Protein AF-A0A958PMD8-F1 (afdb_monomer_lite)

Foldseek 3Di:
DWKKKWQDQPPQDCPPPDGDRDFDKDQLVQAFPVRDTDIDGAMAIWDWDADDDPVDGFIWTFFAALQGTDTDGDDPDDDLQRAMDTLDDDDDPVCVVLVVLLVLLSVLVRVQLVQCLVFVVPPPHSSCDLQQWGRQQSVQLSCCRRVVDRQAPDTRHDPCCLPRGDDPVSCVNVSVVPDDHSVPDDNVDPVVSLSNLNSSLSNDRDDLPDPRNPDPVNSVSNVSSVCSNPDD

Sequence (232 aa):
VRNERTYANFISLNDGVTSVQWPVWLDSGVALSTGENMVAPVGHSHHAFRISGPDVDARVMFYLGISGVGFWAQTDERPAWTGSRVAYAVSSDKDKNFVLATVKAATAYFKRIRKEAQTVAKNKPADGYGYLGLCNDSNAALELITHKTISAYPIARAAELQDKSPRLGDGFEVVFAKLPKDADADLTDKVYQRDVLNRIWAMSAHMISSKTIPDKELEAQLRILKKETQAK

Radius of gyration: 17.93 Å; chains: 1; bounding box: 47×47×50 Å

pLDDT: mean 88.95, std 8.86, range [48.84, 97.88]

Secondary structure (DSSP, 8-state):
-EEEEEE-----EE-SS-EE--PPEEEEEEEPTTSSEEEEEPEEEEEEEEEE-SS-EEEEEEEEETTEEEEEE------GGG--EEEEE--SGGGHHHHHHHHHHHHHHHHHHHHHHTTTTTT-GGGGTTTS--HHHHHHHHHHHHTS----------TTHHHHS---SSSHHHHHHHS--GGG--TT-HHHHHHHHHHHHHH--S-TT-TT---HHHHHHHHHHHHHHH--

Structure (mmCIF, N/CA/C/O backbone):
data_AF-A0A958PMD8-F1
#
_entry.id   AF-A0A958PMD8-F1
#
loop_
_atom_site.group_PDB
_atom_site.id
_atom_site.type_symbol
_atom_site.label_atom_id
_atom_site.label_alt_id
_atom_site.label_comp_id
_atom_site.label_asym_id
_atom_site.label_entity_id
_atom_site.label_seq_id
_atom_site.pdbx_PDB_ins_code
_atom_site.Cartn_x
_atom_site.Cartn_y
_atom_site.Cartn_z
_atom_site.occupancy
_atom_site.B_iso_or_equiv
_atom_site.auth_seq_id
_atom_site.auth_comp_id
_atom_site.auth_asym_id
_atom_site.auth_atom_id
_atom_site.pdbx_PDB_model_num
ATOM 1 N N . VAL A 1 1 ? -3.786 -3.706 -15.391 1.00 92.81 1 VAL A N 1
ATOM 2 C CA . VAL A 1 1 ? -3.251 -3.575 -14.014 1.00 92.81 1 VAL A CA 1
ATOM 3 C C . VAL A 1 1 ? -4.394 -3.265 -13.070 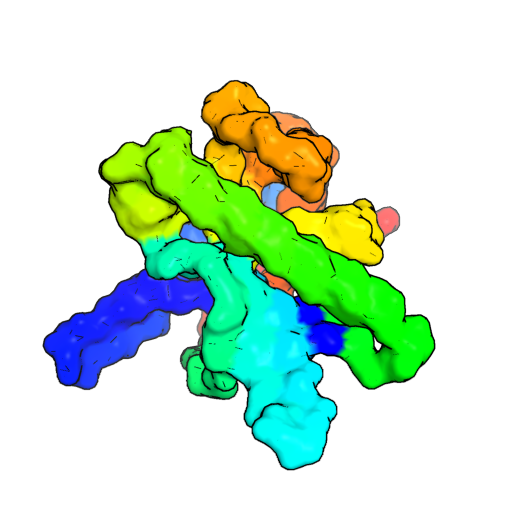1.00 92.81 1 VAL A C 1
ATOM 5 O O . VAL A 1 1 ? -5.234 -2.439 -13.410 1.00 92.81 1 VAL A O 1
ATOM 8 N N . ARG A 1 2 ? -4.463 -3.938 -11.924 1.00 94.88 2 ARG A N 1
ATOM 9 C CA . ARG A 1 2 ? -5.466 -3.717 -10.873 1.00 94.88 2 ARG A CA 1
ATOM 10 C C . ARG A 1 2 ? -4.728 -3.476 -9.563 1.00 94.88 2 ARG A C 1
ATOM 12 O O . ARG A 1 2 ? -3.774 -4.189 -9.296 1.00 94.88 2 ARG A O 1
ATOM 19 N N . ASN A 1 3 ? -5.134 -2.492 -8.774 1.00 95.19 3 ASN A N 1
ATOM 20 C CA . ASN A 1 3 ? -4.651 -2.351 -7.402 1.00 95.19 3 ASN A CA 1
ATOM 21 C C . ASN A 1 3 ? -5.686 -2.999 -6.483 1.00 95.19 3 ASN A C 1
ATOM 23 O O . ASN A 1 3 ? -6.818 -2.515 -6.380 1.00 95.19 3 ASN A O 1
ATOM 27 N N . GLU A 1 4 ? -5.328 -4.144 -5.916 1.00 95.00 4 GLU A N 1
ATOM 28 C CA . GLU A 1 4 ? -6.227 -4.986 -5.134 1.00 95.00 4 GLU A CA 1
ATOM 29 C C . GLU A 1 4 ? -5.918 -4.852 -3.642 1.00 95.00 4 GLU A C 1
ATOM 31 O O . GLU A 1 4 ? -4.767 -4.702 -3.232 1.00 95.00 4 GLU A O 1
ATOM 36 N N . ARG A 1 5 ? -6.978 -4.883 -2.833 1.00 94.50 5 ARG A N 1
ATOM 37 C CA . ARG A 1 5 ? -6.957 -4.785 -1.375 1.00 94.50 5 ARG A CA 1
ATOM 38 C C . ARG A 1 5 ? -7.598 -6.026 -0.781 1.00 94.50 5 ARG A C 1
ATOM 40 O O . ARG A 1 5 ? -8.695 -6.414 -1.193 1.00 94.50 5 ARG A O 1
ATOM 47 N N . THR A 1 6 ? -6.938 -6.600 0.209 1.00 92.25 6 THR A N 1
ATOM 48 C CA . THR A 1 6 ? -7.480 -7.648 1.078 1.00 92.25 6 THR A CA 1
ATOM 49 C C . THR A 1 6 ? -7.097 -7.322 2.517 1.00 92.25 6 THR A C 1
ATOM 51 O O . THR A 1 6 ? -6.251 -6.464 2.758 1.00 92.25 6 THR A O 1
ATOM 54 N N . TYR A 1 7 ? -7.677 -8.002 3.494 1.00 90.69 7 TYR A N 1
ATOM 55 C CA . TYR A 1 7 ? -7.045 -8.103 4.801 1.00 90.69 7 TYR A CA 1
ATOM 56 C C . TYR A 1 7 ? -5.897 -9.106 4.743 1.00 90.69 7 TYR A C 1
ATOM 58 O O . TYR A 1 7 ? -5.931 -10.089 3.996 1.00 90.69 7 TYR A O 1
ATOM 66 N N . ALA A 1 8 ? -4.839 -8.803 5.481 1.00 87.25 8 ALA A N 1
ATOM 67 C CA . ALA A 1 8 ? -3.632 -9.597 5.506 1.00 87.25 8 ALA A CA 1
ATOM 68 C C . ALA A 1 8 ? -3.797 -10.813 6.423 1.00 87.25 8 ALA A C 1
ATOM 70 O O . ALA A 1 8 ? -4.300 -10.710 7.541 1.00 87.25 8 ALA A O 1
ATOM 71 N N . ASN A 1 9 ? -3.313 -11.961 5.959 1.00 80.06 9 ASN A N 1
ATOM 72 C CA . ASN A 1 9 ? -3.345 -13.226 6.685 1.00 80.06 9 ASN A CA 1
ATOM 73 C C . ASN A 1 9 ? -1.955 -13.551 7.273 1.00 80.06 9 ASN A C 1
ATOM 75 O O . ASN A 1 9 ? -1.246 -14.434 6.788 1.00 80.06 9 ASN A O 1
ATOM 79 N N . PHE A 1 10 ? -1.526 -12.770 8.267 1.00 66.00 10 PHE A N 1
ATOM 80 C CA . PHE A 1 10 ? -0.139 -12.771 8.755 1.00 66.00 10 PHE A CA 1
ATOM 81 C C . PHE A 1 10 ? 0.232 -13.942 9.662 1.00 66.00 10 PHE A C 1
ATOM 83 O O . PHE A 1 10 ? 1.403 -14.305 9.697 1.00 66.00 10 PHE A O 1
ATOM 90 N N . ILE A 1 11 ? -0.717 -14.511 10.409 1.00 59.59 11 ILE A N 1
ATOM 91 C CA . ILE A 1 11 ? -0.357 -15.493 11.439 1.00 59.59 11 ILE A CA 1
ATOM 92 C C . ILE A 1 11 ? -0.032 -16.852 10.828 1.00 59.59 11 ILE A C 1
ATOM 94 O O . ILE A 1 11 ? 0.845 -17.503 11.378 1.00 59.59 11 ILE A O 1
ATOM 98 N N . SER A 1 12 ? -0.671 -17.217 9.700 1.00 58.62 12 SER A N 1
ATOM 99 C CA . SER A 1 12 ? -0.455 -18.416 8.860 1.00 58.62 12 SER A CA 1
ATOM 100 C C . SER A 1 12 ? 0.435 -19.495 9.495 1.00 58.62 12 SER A C 1
ATOM 102 O O . SER A 1 12 ? 1.454 -19.888 8.924 1.00 58.62 12 SER A O 1
ATOM 104 N N . LEU A 1 13 ? 0.063 -19.957 10.694 1.00 62.41 13 LEU A N 1
ATOM 105 C CA . LEU A 1 13 ? 0.848 -20.923 11.450 1.00 62.41 13 LEU A CA 1
ATOM 106 C C . LEU A 1 13 ? 0.578 -22.254 10.780 1.00 62.41 13 LEU A C 1
ATOM 108 O O . LEU A 1 13 ? -0.567 -22.696 10.767 1.00 62.41 13 LEU A O 1
ATOM 112 N N . ASN A 1 14 ? 1.603 -22.836 10.173 1.00 66.06 14 ASN A N 1
ATOM 113 C CA . ASN A 1 14 ? 1.502 -24.135 9.540 1.00 66.06 14 ASN A CA 1
ATOM 114 C C . ASN A 1 14 ? 2.338 -25.135 10.335 1.00 66.06 14 ASN A C 1
ATOM 116 O O . ASN A 1 14 ? 3.564 -25.056 10.321 1.00 66.06 14 ASN A O 1
ATOM 120 N N . ASP A 1 15 ? 1.675 -26.051 11.035 1.00 76.62 15 ASP A N 1
ATOM 121 C CA . ASP A 1 15 ? 2.325 -27.141 11.775 1.00 76.62 15 ASP A CA 1
ATOM 122 C C . ASP A 1 15 ? 2.544 -28.403 10.912 1.00 76.62 15 ASP A C 1
ATOM 124 O O . ASP A 1 15 ? 2.932 -29.454 11.418 1.00 76.62 15 ASP A O 1
ATOM 128 N N . GLY A 1 16 ? 2.308 -28.301 9.599 1.00 72.06 16 GLY A N 1
ATOM 129 C CA . GLY A 1 16 ? 2.364 -29.401 8.637 1.00 72.06 16 GLY A CA 1
ATOM 130 C C . GLY A 1 16 ? 1.023 -30.113 8.429 1.00 72.06 16 GLY A C 1
ATOM 131 O O . GLY A 1 16 ? 0.895 -30.875 7.472 1.00 72.06 16 GLY A O 1
ATOM 132 N N . VAL A 1 17 ? 0.022 -29.846 9.274 1.00 73.69 17 VAL A N 1
ATOM 133 C CA . VAL A 1 17 ? -1.322 -30.450 9.216 1.00 73.69 17 VAL A CA 1
ATOM 134 C C . VAL A 1 17 ? -2.407 -29.375 9.142 1.00 73.69 17 VAL A C 1
ATOM 136 O O . VAL A 1 17 ? -3.382 -29.516 8.404 1.00 73.69 17 VAL A O 1
ATOM 139 N N . THR A 1 18 ? -2.220 -28.277 9.868 1.00 60.38 18 THR A N 1
ATOM 140 C CA . THR A 1 18 ? -3.169 -27.178 10.014 1.00 60.38 18 THR A CA 1
ATOM 141 C C . THR A 1 18 ? -2.494 -25.873 9.634 1.00 60.38 18 THR A C 1
ATOM 143 O O . THR A 1 18 ? -1.453 -25.529 10.181 1.00 60.38 18 THR A O 1
ATOM 146 N N . SER A 1 19 ? -3.119 -25.109 8.736 1.00 67.19 19 SER A N 1
ATOM 147 C CA . SER A 1 19 ? -2.761 -23.710 8.499 1.00 67.19 19 SER A CA 1
ATOM 148 C C . SER A 1 19 ? -3.745 -22.807 9.242 1.00 67.19 19 SER A C 1
ATOM 150 O O . SER A 1 19 ? -4.913 -22.710 8.865 1.00 67.19 19 SER A O 1
ATOM 152 N N . VAL A 1 20 ? -3.292 -22.147 10.309 1.00 67.38 20 VAL A N 1
ATOM 153 C CA . VAL A 1 20 ? -4.107 -21.185 11.062 1.00 67.38 20 VAL A CA 1
ATOM 154 C C . VAL A 1 20 ? -4.065 -19.842 10.352 1.00 67.38 20 VAL A C 1
ATOM 156 O O . VAL A 1 20 ? -3.083 -19.105 10.427 1.00 67.38 20 VAL A O 1
ATOM 159 N N . GLN A 1 21 ? -5.151 -19.527 9.656 1.00 72.06 21 GLN A N 1
ATOM 160 C CA . GLN A 1 21 ? -5.294 -18.299 8.886 1.00 72.06 21 GLN A CA 1
ATOM 161 C C . GLN A 1 21 ? -6.064 -17.254 9.701 1.00 72.06 21 GLN A C 1
ATOM 163 O O . GLN A 1 21 ? -7.296 -17.279 9.732 1.00 72.06 21 GLN A O 1
ATOM 168 N N . TRP A 1 22 ? -5.342 -16.352 10.374 1.00 71.88 22 TRP A N 1
ATOM 169 C CA . TRP A 1 22 ? -5.919 -15.365 11.291 1.00 71.88 22 TRP A CA 1
ATOM 170 C C . TRP A 1 22 ? -5.428 -13.936 11.005 1.00 71.88 22 TRP A C 1
ATOM 172 O O . TRP A 1 22 ? -4.251 -13.755 10.654 1.00 71.88 22 TRP A O 1
ATOM 182 N N . PRO A 1 23 ? -6.293 -12.910 11.150 1.00 78.06 23 PRO A N 1
ATOM 183 C CA . PRO A 1 23 ? -5.881 -11.519 11.019 1.00 78.06 23 PRO A CA 1
ATOM 184 C C . PRO A 1 23 ? -4.918 -11.102 12.127 1.00 78.06 23 PRO A C 1
ATOM 186 O O . PRO A 1 23 ? -5.043 -11.510 13.281 1.00 78.06 23 PRO A O 1
ATOM 189 N N . VAL A 1 24 ? -4.018 -10.185 11.783 1.00 84.06 24 VAL A N 1
ATOM 190 C CA . VAL A 1 24 ? -3.404 -9.293 12.770 1.00 84.06 24 VAL A CA 1
ATOM 191 C C . VAL A 1 24 ? -4.250 -8.031 12.812 1.00 84.06 24 VAL A C 1
ATOM 193 O O . VAL A 1 24 ? -4.520 -7.434 11.768 1.00 84.06 24 VAL A O 1
ATOM 196 N N . TRP A 1 25 ? -4.679 -7.652 14.008 1.00 87.31 25 TRP A N 1
ATOM 197 C CA . TRP A 1 25 ? -5.401 -6.410 14.250 1.00 87.31 25 TRP A CA 1
ATOM 198 C C . TRP A 1 25 ? -4.418 -5.305 14.607 1.00 87.31 25 TRP A C 1
ATOM 200 O O . TRP A 1 25 ? -3.451 -5.536 15.332 1.00 87.31 25 TRP A O 1
ATOM 210 N N . LEU A 1 26 ? -4.670 -4.115 14.076 1.00 89.50 26 LEU A N 1
ATOM 211 C CA . LEU A 1 26 ? -3.911 -2.910 14.362 1.00 89.50 26 LEU A CA 1
ATOM 212 C C . LEU A 1 26 ? -4.834 -1.908 15.043 1.00 89.50 26 LEU A C 1
ATOM 214 O O . LEU A 1 26 ? -5.838 -1.502 14.455 1.00 89.50 26 LEU A O 1
ATOM 218 N N . ASP A 1 27 ? -4.463 -1.503 16.253 1.00 92.56 27 ASP A N 1
ATOM 219 C CA . ASP A 1 27 ? -4.947 -0.258 16.837 1.00 92.56 27 ASP A CA 1
ATOM 220 C C . ASP A 1 27 ? -4.196 0.897 16.164 1.00 92.56 27 ASP A C 1
ATOM 222 O O . ASP A 1 27 ? -2.968 0.973 16.220 1.00 92.56 27 ASP A O 1
ATOM 226 N N . SER A 1 28 ? -4.935 1.761 15.468 1.00 91.00 28 SER A N 1
ATOM 227 C CA . SER A 1 28 ? -4.364 2.910 14.762 1.00 91.00 28 SER A CA 1
ATOM 228 C C . SER A 1 28 ? -3.966 4.065 15.683 1.00 91.00 28 SER A C 1
ATOM 230 O O . SER A 1 28 ? -3.310 4.994 15.218 1.00 91.00 28 SER A O 1
ATOM 232 N N . GLY A 1 29 ? -4.418 4.059 16.943 1.00 92.38 29 GLY A N 1
ATOM 233 C CA . GLY A 1 29 ? -4.298 5.171 17.886 1.00 92.38 29 GLY A CA 1
ATOM 234 C C . GLY A 1 29 ? -5.172 6.388 17.550 1.00 92.38 29 GLY A C 1
ATOM 235 O O . GLY A 1 29 ? -5.113 7.397 18.253 1.00 92.38 29 GLY A O 1
ATOM 236 N N . VAL A 1 30 ? -5.975 6.331 16.479 1.00 92.75 30 VAL A N 1
ATOM 237 C CA . VAL A 1 30 ? -6.875 7.421 16.084 1.00 92.75 30 VAL A CA 1
ATOM 238 C C . VAL A 1 30 ? -8.253 7.197 16.690 1.00 92.75 30 VAL A C 1
ATOM 240 O O . VAL A 1 30 ? -8.938 6.238 16.340 1.00 92.75 30 VAL A O 1
ATOM 243 N N . ALA A 1 31 ? -8.675 8.108 17.565 1.00 91.88 31 ALA A N 1
ATOM 244 C CA . ALA A 1 31 ? -9.998 8.067 18.177 1.00 91.88 31 ALA A CA 1
ATOM 245 C C . ALA A 1 31 ? -11.119 8.309 17.148 1.00 91.88 31 ALA A C 1
ATOM 247 O O . ALA A 1 31 ? -11.071 9.265 16.369 1.00 91.88 31 ALA A O 1
ATOM 248 N N . LEU A 1 32 ? -12.150 7.468 17.197 1.00 91.12 32 LEU A N 1
ATOM 249 C CA . LEU A 1 32 ? -13.435 7.648 16.528 1.00 91.12 32 LEU A CA 1
ATOM 250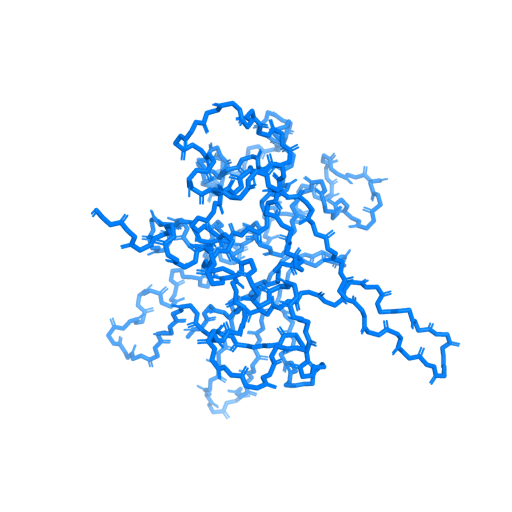 C C . LEU A 1 32 ? -14.326 8.614 17.324 1.00 91.12 32 LEU A C 1
ATOM 252 O O . LEU A 1 32 ? -14.072 8.917 18.491 1.00 91.12 32 LEU A O 1
ATOM 256 N N . SER A 1 33 ? -15.439 9.050 16.728 1.00 89.69 33 SER A N 1
ATOM 257 C CA . SER A 1 33 ? -16.464 9.862 17.411 1.00 89.69 33 SER A CA 1
ATOM 258 C C . SER A 1 33 ? -17.084 9.200 18.649 1.00 89.69 33 SER A C 1
ATOM 260 O O . SER A 1 33 ? -17.664 9.898 19.479 1.00 89.69 33 SER A O 1
ATOM 262 N N . THR A 1 34 ? -16.951 7.880 18.802 1.00 89.62 34 THR A N 1
ATOM 263 C CA . THR A 1 34 ? -17.370 7.139 20.002 1.00 89.62 34 THR A CA 1
ATOM 264 C C . THR A 1 34 ? -16.392 7.272 21.172 1.00 89.62 34 THR A C 1
ATOM 266 O O . THR A 1 34 ? -16.756 6.936 22.294 1.00 89.62 34 THR A O 1
ATOM 269 N N . GLY A 1 35 ? -15.173 7.769 20.936 1.00 88.81 35 GLY A N 1
ATOM 270 C CA . GLY A 1 35 ? -14.087 7.829 21.919 1.00 88.81 35 GLY A CA 1
ATOM 271 C C . GLY A 1 35 ? -13.182 6.592 21.937 1.00 88.81 35 GLY A C 1
ATOM 272 O O . GLY A 1 35 ? -12.122 6.635 22.554 1.00 88.81 35 GLY A O 1
ATOM 273 N N . GLU A 1 36 ? -13.561 5.518 21.242 1.00 91.69 36 GLU A N 1
ATOM 274 C CA . GLU A 1 36 ? -12.724 4.330 21.032 1.00 91.69 36 GLU A CA 1
ATOM 275 C C . GLU A 1 36 ? -11.721 4.572 19.899 1.00 91.69 36 GLU A C 1
ATOM 277 O O . GLU A 1 36 ? -12.003 5.325 18.964 1.00 91.69 36 GLU A O 1
ATOM 282 N N . ASN A 1 37 ? -10.563 3.914 19.940 1.00 93.88 37 ASN A N 1
ATOM 283 C CA . ASN A 1 37 ? -9.632 3.952 18.817 1.00 93.88 37 ASN A CA 1
ATOM 284 C C . ASN A 1 37 ? -10.160 3.129 17.636 1.00 93.88 37 ASN A C 1
ATOM 286 O O . ASN A 1 37 ? -10.786 2.086 17.816 1.00 93.88 37 ASN A O 1
ATOM 290 N N . MET A 1 38 ? -9.847 3.561 16.414 1.00 92.38 38 MET A N 1
ATOM 291 C CA . MET A 1 38 ? -10.079 2.759 15.219 1.00 92.38 38 MET A CA 1
ATOM 292 C C . MET A 1 38 ? -9.134 1.552 15.225 1.00 92.38 38 MET A C 1
ATOM 294 O O . MET A 1 38 ? -7.915 1.703 15.077 1.00 92.38 38 MET A O 1
ATOM 298 N N . VAL A 1 39 ? -9.718 0.361 15.333 1.00 92.06 39 VAL A N 1
ATOM 299 C CA . VAL A 1 39 ? -9.041 -0.936 15.304 1.00 92.06 39 VAL A CA 1
ATOM 300 C C . VAL A 1 39 ? -9.505 -1.699 14.065 1.00 92.06 39 VAL A C 1
ATOM 302 O O . VAL A 1 39 ? -10.695 -1.924 13.851 1.00 92.06 39 VAL A O 1
ATOM 305 N N . ALA A 1 40 ? -8.568 -2.100 13.208 1.00 87.44 40 ALA A N 1
ATOM 306 C CA . ALA A 1 40 ? -8.886 -2.805 11.967 1.00 87.44 40 ALA A CA 1
ATOM 307 C C . ALA A 1 40 ? -7.916 -3.960 11.709 1.00 87.44 40 ALA A C 1
ATOM 309 O O . ALA A 1 40 ? -6.749 -3.880 12.104 1.00 87.44 40 ALA A O 1
ATOM 310 N N . PRO A 1 41 ? -8.339 -5.015 10.987 1.00 89.00 41 PRO A N 1
ATOM 311 C CA . PRO A 1 41 ? -7.395 -5.983 10.461 1.00 89.00 41 PRO A CA 1
ATOM 312 C C . PRO A 1 41 ? -6.410 -5.264 9.540 1.00 89.00 41 PRO A C 1
ATOM 314 O O . PRO A 1 41 ? -6.807 -4.420 8.726 1.00 89.00 41 PRO A O 1
ATOM 317 N N . VAL A 1 42 ? -5.127 -5.599 9.650 1.00 90.19 42 VAL A N 1
ATOM 318 C CA . VAL A 1 42 ? -4.095 -4.988 8.812 1.00 90.19 42 VAL A CA 1
ATOM 319 C C . VAL A 1 42 ? -4.420 -5.255 7.344 1.00 90.19 42 VAL A C 1
ATOM 321 O O . VAL A 1 42 ? -4.639 -6.395 6.931 1.00 90.19 42 VAL A O 1
ATOM 324 N N . GLY A 1 43 ? -4.458 -4.193 6.544 1.00 92.12 43 GLY A N 1
ATOM 325 C CA . GLY A 1 43 ? -4.668 -4.300 5.108 1.00 92.12 43 GLY A CA 1
ATOM 326 C C . GLY A 1 43 ? -3.444 -4.881 4.402 1.00 92.12 43 GLY A C 1
ATOM 327 O O . GLY A 1 43 ? -2.305 -4.558 4.735 1.00 92.12 43 GLY A O 1
ATOM 328 N N . HIS A 1 44 ? -3.684 -5.699 3.388 1.00 94.06 44 HIS A N 1
ATOM 329 C CA . HIS A 1 44 ? -2.724 -6.070 2.363 1.00 94.06 44 HIS A CA 1
ATOM 330 C C . HIS A 1 44 ? -3.124 -5.405 1.050 1.00 94.06 44 HIS A C 1
ATOM 332 O O . HIS A 1 44 ? -4.308 -5.302 0.712 1.00 94.06 44 HIS A O 1
ATOM 338 N N . SER A 1 45 ? -2.129 -4.983 0.281 1.00 95.44 45 SER A N 1
ATOM 339 C CA . SER A 1 45 ? -2.353 -4.552 -1.087 1.00 95.44 45 SER A CA 1
ATOM 340 C C . SER A 1 45 ? -1.272 -5.015 -2.039 1.00 95.44 45 SER A C 1
ATOM 342 O O . SER A 1 45 ? -0.130 -5.265 -1.641 1.00 95.44 45 SER A O 1
ATOM 344 N N . HIS A 1 46 ? -1.660 -5.122 -3.307 1.00 96.06 46 HIS A N 1
ATOM 345 C CA . HIS A 1 46 ? -0.764 -5.428 -4.409 1.00 96.06 46 HIS A CA 1
ATOM 346 C C . HIS A 1 46 ? -1.275 -4.867 -5.740 1.00 96.06 46 HIS A C 1
ATOM 348 O O . HIS A 1 46 ? -2.482 -4.758 -5.986 1.00 96.06 46 HIS A O 1
ATOM 354 N N . HIS A 1 47 ? -0.342 -4.602 -6.653 1.00 96.19 47 HIS A N 1
ATOM 355 C CA . HIS A 1 47 ? -0.651 -4.381 -8.061 1.00 96.19 47 HIS A CA 1
ATOM 356 C C . HIS A 1 47 ? -0.696 -5.726 -8.782 1.00 96.19 47 HIS A C 1
ATOM 358 O O . HIS A 1 47 ? 0.335 -6.358 -8.991 1.00 96.19 47 HIS A O 1
ATOM 364 N N . ALA A 1 48 ? -1.887 -6.153 -9.187 1.00 94.88 48 ALA A N 1
ATOM 365 C CA . ALA A 1 48 ? -2.116 -7.316 -10.030 1.00 94.88 48 ALA A CA 1
ATOM 366 C C . ALA A 1 48 ? -1.956 -6.950 -11.517 1.00 94.88 48 ALA A C 1
ATOM 368 O O . ALA A 1 48 ? -2.704 -6.145 -12.094 1.00 94.88 48 ALA A O 1
ATOM 369 N N . PHE A 1 49 ? -0.977 -7.569 -12.162 1.00 93.19 49 PHE A N 1
ATOM 370 C CA . PHE A 1 49 ? -0.721 -7.505 -13.592 1.00 93.19 49 PHE A CA 1
ATOM 371 C C . PHE A 1 49 ? -1.267 -8.774 -14.239 1.00 93.19 49 PHE A C 1
ATOM 373 O O . PHE A 1 49 ? -0.867 -9.886 -13.903 1.00 93.19 49 PHE A O 1
ATOM 380 N N . ARG A 1 50 ? -2.184 -8.589 -15.187 1.00 91.44 50 ARG A N 1
ATOM 381 C CA . ARG A 1 50 ? -2.621 -9.643 -16.102 1.00 91.44 50 ARG A CA 1
ATOM 382 C C . ARG A 1 50 ? -1.869 -9.440 -17.404 1.00 91.44 50 ARG A C 1
ATOM 384 O O . ARG A 1 50 ? -1.934 -8.347 -17.967 1.00 91.44 50 ARG A O 1
ATOM 391 N N . ILE A 1 51 ? -1.124 -10.453 -17.810 1.00 90.25 51 ILE A N 1
ATOM 392 C CA . ILE A 1 51 ? -0.280 -10.457 -18.997 1.00 90.25 51 ILE A CA 1
ATOM 393 C C . ILE A 1 51 ? -0.856 -11.531 -19.905 1.00 90.25 51 ILE A C 1
ATOM 395 O O . ILE A 1 51 ? -0.934 -12.681 -19.492 1.00 90.25 51 ILE A O 1
ATOM 399 N N . SER A 1 52 ? -1.262 -11.150 -21.110 1.00 90.25 52 SER A N 1
ATOM 400 C CA . SER A 1 52 ? -1.794 -12.080 -22.101 1.00 90.25 52 SER A CA 1
ATOM 401 C C . SER A 1 52 ? -1.129 -11.793 -23.441 1.00 90.25 52 SER A C 1
ATOM 403 O O . SER A 1 52 ? -1.116 -10.654 -23.908 1.00 90.25 52 SER A O 1
ATOM 405 N N . GLY A 1 53 ? -0.553 -12.827 -24.034 1.00 90.06 53 GLY A N 1
ATOM 406 C CA . GLY A 1 53 ? 0.155 -12.803 -25.303 1.00 90.06 53 GLY A CA 1
ATOM 407 C C . GLY A 1 53 ? 0.271 -14.220 -25.871 1.00 90.06 53 GLY A C 1
ATOM 408 O O . GLY A 1 53 ? -0.133 -15.173 -25.209 1.00 90.06 53 GLY A O 1
ATOM 409 N N . PRO A 1 54 ? 0.811 -14.373 -27.091 1.00 94.38 54 PRO A N 1
ATOM 410 C CA . PRO A 1 54 ? 0.892 -15.674 -27.759 1.00 94.38 54 PRO A CA 1
ATOM 411 C C . PRO A 1 54 ? 1.727 -16.702 -26.980 1.00 94.38 54 PRO A C 1
ATOM 413 O O . PRO A 1 54 ? 1.373 -17.875 -26.967 1.00 94.38 54 PRO A O 1
ATOM 416 N N . ASP A 1 55 ? 2.781 -16.251 -26.292 1.00 95.19 55 ASP A N 1
ATOM 417 C CA . ASP A 1 55 ? 3.724 -17.127 -25.578 1.00 95.19 55 ASP A CA 1
ATOM 418 C C . ASP A 1 55 ? 3.577 -17.077 -24.049 1.00 95.19 55 ASP A C 1
ATOM 420 O O . ASP A 1 55 ? 4.169 -17.881 -23.331 1.00 95.19 55 ASP A O 1
ATOM 424 N N . VAL A 1 56 ? 2.833 -16.096 -23.527 1.00 91.12 56 VAL A N 1
ATOM 425 C CA . VAL A 1 56 ? 2.714 -15.844 -22.086 1.00 91.12 56 VAL A CA 1
ATOM 426 C C . VAL A 1 56 ? 1.272 -15.509 -21.741 1.00 91.12 56 VAL A C 1
ATOM 428 O O . VAL A 1 56 ? 0.742 -14.491 -22.183 1.00 91.12 56 VAL A O 1
ATOM 431 N N . ASP A 1 57 ? 0.683 -16.315 -20.865 1.00 92.19 57 ASP A N 1
ATOM 432 C CA . ASP A 1 57 ? -0.548 -15.991 -20.152 1.00 92.19 57 ASP A CA 1
ATOM 433 C C . ASP A 1 57 ? -0.287 -16.132 -18.651 1.00 92.19 57 ASP A C 1
ATOM 435 O O . ASP A 1 57 ? -0.083 -17.231 -18.134 1.00 92.19 57 ASP A O 1
ATOM 439 N N . ALA A 1 58 ? -0.178 -15.001 -17.957 1.00 92.31 58 ALA A N 1
ATOM 440 C CA . ALA A 1 58 ? 0.266 -14.961 -16.572 1.00 92.31 58 ALA A CA 1
ATOM 441 C C . ALA A 1 58 ? -0.473 -13.901 -15.756 1.00 92.31 58 ALA A C 1
ATOM 443 O O . ALA A 1 58 ? -0.777 -12.795 -16.216 1.00 92.31 58 ALA A O 1
ATOM 444 N N . ARG A 1 59 ? -0.694 -14.223 -14.480 1.00 93.06 59 ARG A N 1
ATOM 445 C CA . ARG A 1 59 ? -1.151 -13.277 -13.462 1.00 93.06 59 ARG A CA 1
ATOM 446 C C . ARG A 1 59 ? -0.069 -13.145 -12.410 1.00 93.06 59 ARG A C 1
ATOM 448 O O . ARG A 1 59 ? 0.272 -14.122 -11.744 1.00 93.06 59 ARG A O 1
ATOM 455 N N . VAL A 1 60 ? 0.463 -11.939 -12.271 1.00 94.31 60 VAL A N 1
ATOM 456 C CA . VAL A 1 60 ? 1.479 -11.644 -11.265 1.00 94.31 60 VAL A CA 1
ATOM 457 C C . VAL A 1 60 ? 1.040 -10.490 -10.388 1.00 94.31 60 VAL A C 1
ATOM 459 O O . VAL A 1 60 ? 0.506 -9.497 -10.872 1.00 94.31 60 VAL A O 1
ATOM 462 N N . MET A 1 61 ? 1.291 -10.609 -9.096 1.00 94.38 61 MET A N 1
ATOM 463 C CA . MET A 1 61 ? 1.082 -9.548 -8.124 1.00 94.38 61 MET A CA 1
ATOM 464 C C . MET A 1 61 ? 2.427 -8.951 -7.718 1.00 94.38 61 MET A C 1
ATOM 466 O O . MET A 1 61 ? 3.392 -9.683 -7.512 1.00 94.38 61 MET A O 1
ATOM 470 N N . PHE A 1 62 ? 2.491 -7.626 -7.616 1.00 96.62 62 PHE A N 1
ATOM 471 C CA . PHE A 1 62 ? 3.648 -6.890 -7.117 1.00 96.62 62 PHE A CA 1
ATOM 472 C C . PHE A 1 62 ? 3.347 -6.265 -5.759 1.00 96.62 62 PHE A C 1
ATOM 474 O O . PHE A 1 62 ? 2.332 -5.588 -5.589 1.00 96.62 62 PHE A O 1
ATOM 481 N N . TYR A 1 63 ? 4.255 -6.477 -4.817 1.00 95.31 63 TYR A N 1
ATOM 482 C CA . TYR A 1 63 ? 4.260 -5.930 -3.460 1.00 95.31 63 TYR A CA 1
ATOM 483 C C . TYR A 1 63 ? 5.661 -6.105 -2.820 1.00 95.31 63 TYR A C 1
ATOM 485 O O . TYR A 1 63 ? 6.604 -6.548 -3.477 1.00 95.31 63 TYR A O 1
ATOM 493 N N . LEU A 1 64 ? 5.823 -5.756 -1.542 1.00 94.69 64 LEU A N 1
ATOM 494 C CA . LEU A 1 64 ? 6.955 -6.137 -0.684 1.00 94.69 64 LEU A CA 1
ATOM 495 C C . LEU A 1 64 ? 6.474 -7.173 0.341 1.00 94.69 64 LEU A C 1
ATOM 497 O O . LEU A 1 64 ? 5.579 -6.878 1.129 1.00 94.69 64 LEU A O 1
ATOM 501 N N . GLY A 1 65 ? 7.019 -8.386 0.299 1.00 88.50 65 GLY A N 1
ATOM 502 C CA . GLY A 1 65 ? 6.706 -9.482 1.214 1.00 88.50 65 GLY A CA 1
ATOM 503 C C . GLY A 1 65 ? 7.849 -9.789 2.181 1.00 88.50 65 GLY A C 1
ATOM 504 O O . GLY A 1 65 ? 8.930 -9.211 2.098 1.00 88.50 65 GLY A O 1
ATOM 505 N N . ILE A 1 66 ? 7.613 -10.746 3.084 1.00 84.12 66 ILE A N 1
ATOM 506 C CA . ILE A 1 66 ? 8.600 -11.181 4.090 1.00 84.12 66 ILE A CA 1
ATOM 507 C C . ILE A 1 66 ? 9.877 -11.768 3.474 1.00 84.12 66 ILE A C 1
ATOM 509 O O . ILE A 1 66 ? 10.936 -11.722 4.083 1.00 84.12 66 ILE A O 1
ATOM 513 N N . SER A 1 67 ? 9.782 -12.306 2.257 1.00 83.25 67 SER A N 1
ATOM 514 C CA . SER A 1 67 ? 10.906 -12.870 1.498 1.00 83.25 67 SER A CA 1
ATOM 515 C C . SER A 1 67 ? 11.406 -11.894 0.426 1.00 83.25 67 SER A C 1
ATOM 517 O O . SER A 1 67 ? 11.824 -12.296 -0.660 1.00 83.25 67 SER A O 1
ATOM 519 N N . GLY A 1 68 ? 11.292 -10.593 0.706 1.00 85.12 68 GLY A N 1
ATOM 520 C CA . GLY A 1 68 ? 11.712 -9.509 -0.171 1.00 85.12 68 GLY A CA 1
ATOM 521 C C . GLY A 1 68 ? 10.603 -8.950 -1.064 1.00 85.12 68 GLY A C 1
ATOM 522 O O . GLY A 1 68 ? 9.415 -9.215 -0.902 1.00 85.12 68 GLY A O 1
ATOM 523 N N . VAL A 1 69 ? 11.005 -8.116 -2.018 1.00 89.00 69 VAL A N 1
ATOM 524 C CA . VAL A 1 69 ? 10.133 -7.460 -3.004 1.00 89.00 69 VAL A CA 1
ATOM 525 C C . VAL A 1 69 ? 10.138 -8.234 -4.317 1.00 89.00 69 VAL A C 1
ATOM 527 O O . VAL A 1 69 ? 11.180 -8.760 -4.719 1.00 89.00 69 VAL A O 1
ATOM 530 N N . GLY A 1 70 ? 9.012 -8.278 -5.026 1.00 90.69 70 GLY A N 1
ATOM 531 C CA . GLY A 1 70 ? 8.951 -9.053 -6.256 1.00 90.69 70 GLY A CA 1
ATOM 532 C C . GLY A 1 70 ? 7.631 -9.018 -6.995 1.00 90.69 70 GLY A C 1
ATOM 533 O O . GLY A 1 70 ? 6.676 -8.355 -6.605 1.00 90.69 70 GLY A O 1
ATOM 534 N N . PHE A 1 71 ? 7.638 -9.746 -8.107 1.00 91.31 71 PHE A N 1
ATOM 535 C CA . PHE A 1 71 ? 6.442 -10.197 -8.794 1.00 91.31 71 PHE A CA 1
ATOM 536 C C . PHE A 1 71 ? 6.243 -11.661 -8.418 1.00 91.31 71 PHE A C 1
ATOM 538 O O . PHE A 1 71 ? 7.138 -12.477 -8.642 1.00 91.31 71 PHE A O 1
ATOM 545 N N . TRP A 1 72 ? 5.091 -11.982 -7.848 1.00 91.06 72 TRP A N 1
ATOM 546 C CA . TRP A 1 72 ? 4.732 -13.340 -7.451 1.00 91.06 72 TRP A CA 1
ATOM 547 C C . TRP A 1 72 ? 3.563 -13.830 -8.278 1.00 91.06 72 TRP A C 1
ATOM 549 O O . TRP A 1 72 ? 2.726 -13.028 -8.692 1.00 91.06 72 TRP A O 1
ATOM 559 N N . ALA A 1 73 ? 3.492 -15.140 -8.501 1.00 88.81 73 ALA A N 1
ATOM 560 C CA . ALA A 1 73 ? 2.308 -15.748 -9.087 1.00 88.81 73 ALA A CA 1
ATOM 561 C C . ALA A 1 73 ? 1.091 -15.396 -8.224 1.00 88.81 73 ALA A C 1
ATOM 563 O O . ALA A 1 73 ? 1.105 -15.596 -7.009 1.00 88.81 73 ALA A O 1
ATOM 564 N N . GLN A 1 74 ? 0.063 -14.827 -8.845 1.00 85.94 74 GLN A N 1
ATOM 565 C CA . GLN A 1 74 ? -1.170 -14.512 -8.142 1.00 85.94 74 GLN A CA 1
ATOM 566 C C . GLN A 1 74 ? -2.003 -15.787 -7.998 1.00 85.94 74 GLN A C 1
ATOM 568 O O . GLN A 1 74 ? -2.274 -16.463 -8.990 1.00 85.94 74 GLN A O 1
ATOM 573 N N . THR A 1 75 ? -2.432 -16.082 -6.773 1.00 78.19 75 THR A N 1
ATOM 574 C CA . THR A 1 75 ? -3.405 -17.138 -6.481 1.00 78.19 75 THR A CA 1
ATOM 575 C C . THR A 1 75 ? -4.759 -16.523 -6.143 1.00 78.19 75 THR A C 1
ATOM 577 O O . THR A 1 75 ? -4.834 -15.445 -5.546 1.00 78.19 75 THR A O 1
ATOM 580 N N . ASP A 1 76 ? -5.828 -17.207 -6.540 1.00 75.12 76 ASP A N 1
ATOM 581 C CA . ASP A 1 76 ? -7.196 -16.874 -6.139 1.00 75.12 76 ASP A CA 1
ATOM 582 C C . ASP A 1 76 ? -7.569 -17.545 -4.794 1.00 75.12 76 ASP A C 1
ATOM 584 O O . ASP A 1 76 ? -8.639 -17.282 -4.241 1.00 75.12 76 ASP A O 1
ATOM 588 N N . GLU A 1 77 ? -6.677 -18.373 -4.232 1.00 78.19 77 GLU A N 1
ATOM 589 C CA . GLU A 1 77 ? -6.851 -19.019 -2.930 1.00 78.19 77 GLU A CA 1
ATOM 590 C C . GLU A 1 77 ? -6.619 -18.029 -1.788 1.00 78.19 77 GLU A C 1
ATOM 592 O O . GLU A 1 77 ? -5.510 -17.550 -1.544 1.00 78.19 77 GLU A O 1
ATOM 597 N N . ARG A 1 78 ? -7.691 -17.730 -1.057 1.00 81.00 78 ARG A N 1
ATOM 598 C CA . ARG A 1 78 ? -7.647 -16.931 0.167 1.00 81.00 78 ARG A CA 1
ATOM 599 C C . ARG A 1 78 ? -8.838 -17.265 1.060 1.00 81.00 78 ARG A C 1
ATOM 601 O O . ARG A 1 78 ? -9.914 -17.567 0.537 1.00 81.00 78 ARG A O 1
ATOM 608 N N . PRO A 1 79 ? -8.691 -17.166 2.391 1.00 81.25 79 PRO A N 1
ATOM 609 C CA . PRO A 1 79 ? -9.834 -17.269 3.282 1.00 81.25 79 PRO A CA 1
ATOM 610 C C . PRO A 1 79 ? -10.887 -16.218 2.920 1.00 81.25 79 PRO A C 1
ATOM 612 O O . PRO A 1 79 ? -10.555 -15.047 2.719 1.00 81.25 79 PRO A O 1
ATOM 615 N N . ALA A 1 80 ? -12.166 -16.602 2.911 1.00 82.56 80 ALA A N 1
ATOM 616 C CA . ALA A 1 80 ? -13.265 -15.690 2.579 1.00 82.56 80 ALA A CA 1
ATOM 617 C C . ALA A 1 80 ? -13.312 -14.449 3.493 1.00 82.56 80 ALA A C 1
ATOM 619 O O . ALA A 1 80 ? -13.707 -13.371 3.049 1.00 82.56 80 ALA A O 1
ATOM 620 N N . TRP A 1 81 ? -12.853 -14.583 4.744 1.00 82.50 81 TRP A N 1
ATOM 621 C CA . TRP A 1 81 ? -12.804 -13.484 5.712 1.00 82.50 81 TRP A CA 1
ATOM 622 C C . TRP A 1 81 ? -11.831 -12.367 5.321 1.00 82.50 81 TRP A C 1
ATOM 624 O O . TRP A 1 81 ? -11.959 -11.261 5.829 1.00 82.50 81 TRP A O 1
ATOM 634 N N . THR A 1 82 ? -10.867 -12.625 4.429 1.00 87.00 82 THR A N 1
ATOM 635 C CA . THR A 1 82 ? -9.903 -11.593 4.012 1.00 87.00 82 THR A CA 1
ATOM 636 C C . THR A 1 82 ? -10.532 -10.542 3.100 1.00 87.00 82 THR A C 1
ATOM 638 O O . THR A 1 82 ? -9.972 -9.459 2.933 1.00 87.00 82 THR A O 1
ATOM 641 N N . GLY A 1 83 ? -11.693 -10.840 2.510 1.00 87.94 83 GLY A N 1
ATOM 642 C CA . GLY A 1 83 ? -12.363 -9.951 1.571 1.00 87.94 83 GLY A CA 1
ATOM 643 C C . GLY A 1 83 ? -11.547 -9.695 0.303 1.00 87.94 83 GLY A C 1
ATOM 644 O O . GLY A 1 83 ? -10.437 -10.193 0.106 1.00 87.94 83 GLY A O 1
ATOM 645 N N . SER A 1 84 ? -12.117 -8.913 -0.607 1.00 89.06 84 SER A N 1
ATOM 646 C CA . SER A 1 84 ? -11.401 -8.457 -1.792 1.00 89.06 84 SER A CA 1
ATOM 647 C C . SER A 1 84 ? -12.063 -7.216 -2.358 1.00 89.06 84 SER A C 1
ATOM 649 O O . SER A 1 84 ? -13.267 -7.197 -2.623 1.00 89.06 84 SER A O 1
ATOM 651 N N . ARG A 1 85 ? -11.253 -6.187 -2.595 1.00 91.25 85 ARG A N 1
ATOM 652 C CA . ARG A 1 85 ? -11.686 -4.962 -3.255 1.00 91.25 85 ARG A CA 1
ATOM 653 C C . ARG A 1 85 ? -10.652 -4.517 -4.267 1.00 91.25 85 ARG A C 1
ATOM 655 O O . ARG A 1 85 ? -9.457 -4.574 -4.014 1.00 91.25 85 ARG A O 1
ATOM 662 N N . VAL A 1 86 ? -11.111 -4.007 -5.400 1.00 93.56 86 VAL A N 1
ATOM 663 C CA . VAL A 1 86 ? -10.235 -3.372 -6.384 1.00 93.56 86 VAL A CA 1
ATOM 664 C C . VAL A 1 86 ? -10.357 -1.869 -6.226 1.00 93.56 86 VAL A C 1
ATOM 666 O O . VAL A 1 86 ? -11.423 -1.311 -6.468 1.00 93.56 86 VAL A O 1
ATOM 669 N N . ALA A 1 87 ? -9.278 -1.230 -5.773 1.00 93.00 87 ALA A N 1
ATOM 670 C CA . ALA A 1 87 ? -9.231 0.215 -5.575 1.00 93.00 87 ALA A CA 1
ATOM 671 C C . ALA A 1 87 ? -9.312 0.953 -6.918 1.00 93.00 87 ALA A C 1
ATOM 673 O O . ALA A 1 87 ? -10.028 1.941 -7.046 1.00 93.00 87 ALA A O 1
ATOM 674 N N . TYR A 1 88 ? -8.619 0.432 -7.930 1.00 93.44 88 TYR A N 1
ATOM 675 C CA . TYR A 1 88 ? -8.766 0.840 -9.323 1.00 93.44 88 TYR A CA 1
ATOM 676 C C . TYR A 1 88 ? -8.300 -0.271 -10.263 1.00 93.44 88 TYR A C 1
ATOM 678 O O . TYR A 1 88 ? -7.508 -1.145 -9.895 1.00 93.44 88 TYR A O 1
ATOM 686 N N . ALA A 1 89 ? -8.772 -0.211 -11.504 1.00 93.94 89 ALA A N 1
ATOM 687 C CA . ALA A 1 89 ? -8.358 -1.098 -12.575 1.00 93.94 89 ALA A CA 1
ATOM 688 C C . ALA A 1 89 ? -8.204 -0.315 -13.875 1.00 93.94 89 ALA A C 1
ATOM 690 O O . ALA A 1 89 ? -9.073 0.471 -14.237 1.00 93.94 89 ALA A O 1
ATOM 691 N N . VAL A 1 90 ? -7.124 -0.593 -14.594 1.00 91.56 90 VAL A N 1
ATOM 692 C CA . VAL A 1 90 ? -6.889 -0.112 -15.955 1.00 91.56 90 VAL A CA 1
ATOM 693 C C . VAL A 1 90 ? -6.577 -1.303 -16.850 1.00 91.56 90 VAL A C 1
ATOM 695 O O . VAL A 1 90 ? -5.849 -2.226 -16.458 1.00 91.56 90 VAL A O 1
ATOM 698 N N . SER A 1 91 ? -7.170 -1.327 -18.036 1.00 83.69 91 SER A N 1
ATOM 699 C CA . SER A 1 91 ? -7.037 -2.462 -18.964 1.00 83.69 91 SER A CA 1
ATOM 700 C C . SER A 1 91 ? -7.217 -2.094 -20.434 1.00 83.69 91 SER A C 1
ATOM 702 O O . SER A 1 91 ? -7.131 -2.977 -21.277 1.00 83.69 91 SER A O 1
ATOM 704 N N . SER A 1 92 ? -7.452 -0.818 -20.751 1.00 79.25 92 SER A N 1
ATOM 705 C CA . SER A 1 92 ? -7.660 -0.379 -22.128 1.00 79.25 92 SER A CA 1
ATOM 706 C C . SER A 1 92 ? -6.350 0.072 -22.778 1.00 79.25 92 SER A C 1
ATOM 708 O O . SER A 1 92 ? -5.437 0.531 -22.088 1.00 79.25 92 SER A O 1
ATOM 710 N N . ASP A 1 93 ? -6.279 0.029 -24.111 1.00 80.12 93 ASP A N 1
ATOM 711 C CA . ASP A 1 93 ? -5.138 0.577 -24.862 1.00 80.12 93 ASP A CA 1
ATOM 712 C C . ASP A 1 93 ? -4.914 2.071 -24.589 1.00 80.12 93 ASP A C 1
ATOM 714 O O . ASP A 1 93 ? -3.779 2.552 -24.624 1.00 80.12 93 ASP A O 1
ATOM 718 N N . LYS A 1 94 ? -5.981 2.804 -24.241 1.00 85.94 94 LYS A N 1
ATOM 719 C CA . LYS A 1 94 ? -5.903 4.220 -23.854 1.00 85.94 94 LYS A CA 1
ATOM 720 C C . LYS A 1 94 ? -5.070 4.425 -22.583 1.00 85.94 94 LYS A C 1
ATOM 722 O O . LYS A 1 94 ? -4.460 5.477 -22.422 1.00 85.94 94 LYS A O 1
ATOM 727 N N . ASP A 1 95 ? -4.971 3.401 -21.735 1.00 91.00 95 ASP A N 1
ATOM 728 C CA . ASP A 1 95 ? -4.220 3.424 -20.477 1.00 91.00 95 ASP A CA 1
ATOM 729 C C . ASP A 1 95 ? -2.818 2.805 -20.606 1.00 91.00 95 ASP A C 1
ATOM 731 O O . ASP A 1 95 ? -2.126 2.614 -19.604 1.00 91.00 95 ASP A O 1
ATOM 735 N N . LYS A 1 96 ? -2.352 2.483 -21.822 1.00 89.94 96 LYS A N 1
ATOM 736 C CA . LYS A 1 96 ? -1.061 1.805 -22.041 1.00 89.94 96 LYS A CA 1
ATOM 737 C C . LYS A 1 96 ? 0.111 2.523 -21.368 1.00 89.94 96 LYS A C 1
ATOM 739 O O . LYS A 1 96 ? 0.939 1.883 -20.722 1.00 89.94 96 LYS A O 1
ATOM 744 N N . ASN A 1 97 ? 0.168 3.851 -21.475 1.00 92.12 97 ASN A N 1
ATOM 745 C CA . ASN A 1 97 ? 1.227 4.647 -20.848 1.00 92.12 97 ASN A CA 1
ATOM 746 C C . ASN A 1 97 ? 1.190 4.551 -19.323 1.00 92.12 97 ASN A C 1
ATOM 748 O O . ASN A 1 97 ? 2.242 4.461 -18.691 1.00 92.12 97 ASN A O 1
ATOM 752 N N . PHE A 1 98 ? -0.009 4.517 -18.739 1.00 92.94 98 PHE A N 1
ATOM 753 C CA . PHE A 1 98 ? -0.174 4.298 -17.310 1.00 92.94 98 PHE A CA 1
ATOM 754 C C . PHE A 1 98 ? 0.358 2.914 -16.922 1.00 92.94 98 PHE A C 1
ATOM 756 O O . PHE A 1 98 ? 1.186 2.811 -16.023 1.00 92.94 98 PHE A O 1
ATOM 763 N N . VAL A 1 99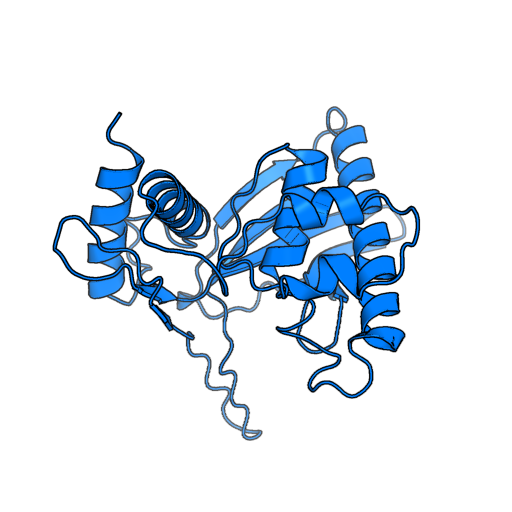 ? -0.048 1.859 -17.639 1.00 93.00 99 VAL A N 1
ATOM 764 C CA . VAL A 1 99 ? 0.395 0.481 -17.365 1.00 93.00 99 VAL A CA 1
ATOM 765 C C . VAL A 1 99 ? 1.921 0.376 -17.404 1.00 93.00 99 VAL A C 1
ATOM 767 O O . VAL A 1 99 ? 2.527 -0.149 -16.469 1.00 93.00 99 VAL A O 1
ATOM 770 N N . LEU A 1 100 ? 2.551 0.923 -18.447 1.00 92.44 100 LEU A N 1
ATOM 771 C CA . LEU A 1 100 ? 4.008 0.938 -18.585 1.00 92.44 100 LEU A CA 1
ATOM 772 C C . LEU A 1 100 ? 4.684 1.742 -17.466 1.00 92.44 100 LEU A C 1
ATOM 774 O O . LEU A 1 100 ? 5.706 1.305 -16.933 1.00 92.44 100 LEU A O 1
ATOM 778 N N . ALA A 1 101 ? 4.111 2.882 -17.072 1.00 93.69 101 ALA A N 1
ATOM 779 C CA . ALA A 1 101 ? 4.613 3.673 -15.953 1.00 93.69 101 ALA A CA 1
ATOM 780 C C . ALA A 1 101 ? 4.541 2.897 -14.629 1.00 93.69 101 ALA A C 1
ATOM 782 O O . ALA A 1 101 ? 5.511 2.915 -13.870 1.00 93.69 101 ALA A O 1
ATOM 783 N N . THR A 1 102 ? 3.455 2.158 -14.372 1.00 95.31 102 THR A N 1
ATOM 784 C CA . THR A 1 102 ? 3.327 1.313 -13.176 1.00 95.31 102 THR A CA 1
ATOM 785 C C . THR A 1 102 ? 4.355 0.182 -13.172 1.00 95.31 102 THR A C 1
ATOM 787 O O . THR A 1 102 ? 5.020 -0.017 -12.159 1.00 95.31 102 THR A O 1
ATOM 790 N N . VAL A 1 103 ? 4.553 -0.525 -14.293 1.00 93.94 103 VAL A N 1
ATOM 791 C CA . VAL A 1 103 ? 5.570 -1.596 -14.397 1.00 93.94 103 VAL A CA 1
ATOM 792 C C . VAL A 1 103 ? 6.983 -1.042 -14.191 1.00 93.94 103 VAL A C 1
ATOM 794 O O . VAL A 1 103 ? 7.797 -1.640 -13.479 1.00 93.94 103 VAL A O 1
ATOM 797 N N . LYS A 1 104 ? 7.286 0.125 -14.775 1.00 94.94 104 LYS A N 1
ATOM 798 C CA . LYS A 1 104 ? 8.579 0.800 -14.601 1.00 94.94 104 LYS A CA 1
ATOM 799 C C . LYS A 1 104 ? 8.808 1.194 -13.141 1.00 94.94 104 LYS A C 1
ATOM 801 O O . LYS A 1 104 ? 9.889 0.933 -12.614 1.00 94.94 104 LYS A O 1
ATOM 806 N N . ALA A 1 105 ? 7.800 1.772 -12.486 1.00 95.75 105 ALA A N 1
ATOM 807 C CA . ALA A 1 105 ? 7.852 2.126 -11.070 1.00 95.75 105 ALA A CA 1
ATOM 808 C C . ALA A 1 105 ? 8.047 0.888 -10.180 1.00 95.75 105 ALA A C 1
ATOM 810 O O . ALA A 1 105 ? 8.932 0.897 -9.329 1.00 95.75 105 ALA A O 1
ATOM 811 N N . ALA A 1 106 ? 7.305 -0.195 -10.430 1.00 96.81 106 ALA A N 1
ATOM 812 C CA . ALA A 1 106 ? 7.453 -1.473 -9.730 1.00 96.81 106 ALA A CA 1
ATOM 813 C C . ALA A 1 106 ? 8.884 -2.020 -9.842 1.00 96.81 106 ALA A C 1
ATOM 815 O O . ALA A 1 106 ? 9.518 -2.365 -8.848 1.00 96.81 106 ALA A O 1
ATOM 816 N N . THR A 1 107 ? 9.433 -2.025 -11.059 1.00 94.81 107 THR A N 1
ATOM 817 C CA . THR A 1 107 ? 10.796 -2.505 -11.331 1.00 94.81 107 THR A CA 1
ATOM 818 C C . THR A 1 107 ? 11.856 -1.652 -10.632 1.00 94.81 107 THR A C 1
ATOM 820 O O . THR A 1 107 ? 12.843 -2.178 -10.117 1.00 94.81 107 THR A O 1
ATOM 823 N N . ALA A 1 108 ? 11.680 -0.332 -10.614 1.00 95.12 108 ALA A N 1
ATOM 824 C CA . ALA A 1 108 ? 12.605 0.574 -9.946 1.00 95.12 108 ALA A CA 1
ATOM 825 C C . ALA A 1 108 ? 12.523 0.441 -8.413 1.00 95.12 108 ALA A C 1
ATOM 827 O O . ALA A 1 108 ? 13.562 0.290 -7.773 1.00 95.12 108 ALA A O 1
ATOM 828 N N . TYR A 1 109 ? 11.316 0.355 -7.840 1.00 96.62 109 TYR A N 1
ATOM 829 C CA . TYR A 1 109 ? 11.115 0.073 -6.413 1.00 96.62 109 TYR A CA 1
ATOM 830 C C . TYR A 1 109 ? 11.753 -1.267 -6.018 1.00 96.62 109 TYR A C 1
ATOM 832 O O . TYR A 1 109 ? 12.453 -1.370 -5.014 1.00 96.62 109 TYR A O 1
ATOM 840 N N .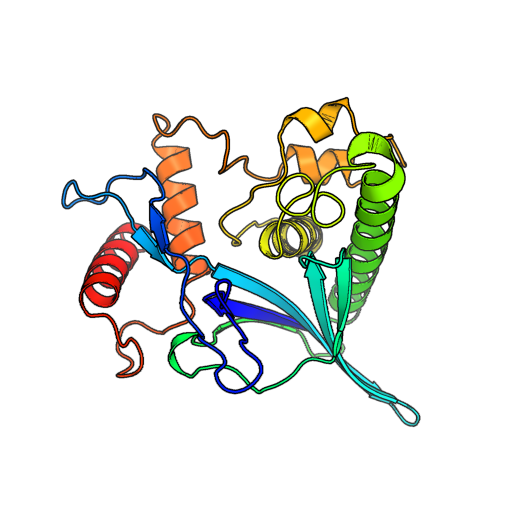 PHE A 1 110 ? 11.582 -2.297 -6.848 1.00 95.25 110 PHE A N 1
ATOM 841 C CA . PHE A 1 110 ? 12.201 -3.601 -6.643 1.00 95.25 110 PHE A CA 1
ATOM 842 C C . PHE A 1 110 ? 13.730 -3.523 -6.548 1.00 95.25 110 PHE A C 1
ATOM 844 O O . PHE A 1 110 ? 14.333 -4.070 -5.623 1.00 95.25 110 PHE A O 1
ATOM 851 N N . LYS A 1 111 ? 14.367 -2.817 -7.490 1.00 94.00 111 LYS A N 1
ATOM 852 C CA . LYS A 1 111 ? 15.822 -2.601 -7.481 1.00 94.00 111 LYS A CA 1
ATOM 853 C C . LYS A 1 111 ? 16.257 -1.833 -6.231 1.00 94.00 111 LYS A C 1
ATOM 855 O O . LYS A 1 111 ? 17.254 -2.211 -5.615 1.00 94.00 111 LYS A O 1
ATOM 860 N N . ARG A 1 112 ? 15.489 -0.809 -5.844 1.00 95.00 112 ARG A N 1
ATOM 861 C CA . ARG A 1 112 ? 15.724 0.012 -4.653 1.00 95.00 112 ARG A CA 1
ATOM 862 C C . ARG A 1 112 ? 15.742 -0.823 -3.377 1.00 95.00 112 ARG A C 1
ATOM 864 O O . ARG A 1 112 ? 16.759 -0.853 -2.689 1.00 95.00 112 ARG A O 1
ATOM 871 N N . ILE A 1 113 ? 14.669 -1.562 -3.106 1.00 95.44 113 ILE A N 1
ATOM 872 C CA . ILE A 1 113 ? 14.559 -2.371 -1.887 1.00 95.44 113 ILE A CA 1
ATOM 873 C C . ILE A 1 113 ? 15.604 -3.489 -1.856 1.00 95.44 113 ILE A C 1
ATOM 875 O O . ILE A 1 113 ? 16.206 -3.716 -0.812 1.00 95.44 113 ILE A O 1
ATOM 879 N N . ARG A 1 114 ? 15.907 -4.145 -2.987 1.00 93.00 114 ARG A N 1
ATOM 880 C CA . ARG A 1 114 ? 16.995 -5.141 -3.032 1.00 93.00 114 ARG A CA 1
ATOM 881 C C . ARG A 1 114 ? 18.346 -4.546 -2.654 1.00 93.00 114 ARG A C 1
ATOM 883 O O . ARG A 1 114 ? 19.118 -5.184 -1.942 1.00 93.00 114 ARG A O 1
ATOM 890 N N . LYS A 1 115 ? 18.637 -3.330 -3.119 1.00 94.75 115 LYS A N 1
ATOM 891 C CA . LYS A 1 115 ? 19.880 -2.648 -2.762 1.00 94.75 115 LYS A CA 1
ATOM 892 C C . LYS A 1 115 ? 19.914 -2.303 -1.276 1.00 94.75 115 LYS A C 1
ATOM 894 O O . LYS A 1 115 ? 20.943 -2.522 -0.651 1.00 94.75 115 LYS A O 1
ATOM 899 N N . GLU A 1 116 ? 18.815 -1.802 -0.721 1.00 95.38 116 GLU A N 1
ATOM 900 C CA . GLU A 1 116 ? 18.708 -1.463 0.703 1.00 95.38 116 GLU A CA 1
ATOM 901 C C . GLU A 1 116 ? 18.800 -2.698 1.613 1.00 95.38 116 GLU A C 1
ATOM 903 O O . GLU A 1 116 ? 19.508 -2.657 2.620 1.00 95.38 116 GLU A O 1
ATOM 908 N N . ALA A 1 117 ? 18.185 -3.819 1.220 1.00 94.50 117 ALA A N 1
ATOM 909 C CA . ALA A 1 117 ? 18.309 -5.115 1.894 1.00 94.50 117 ALA A CA 1
ATOM 910 C C . ALA A 1 117 ? 19.771 -5.583 1.984 1.00 94.50 117 ALA A C 1
ATOM 912 O O . ALA A 1 117 ? 20.219 -6.080 3.014 1.00 94.50 117 ALA A O 1
ATOM 913 N N . GLN A 1 118 ? 20.551 -5.360 0.924 1.00 93.88 118 GLN A N 1
ATOM 914 C CA . GLN A 1 118 ? 21.970 -5.722 0.868 1.00 93.88 118 GLN A CA 1
ATOM 915 C C . GLN A 1 118 ? 22.901 -4.722 1.571 1.00 93.88 118 GLN A C 1
ATOM 917 O O . GLN A 1 118 ? 24.092 -5.008 1.724 1.00 93.88 118 GLN A O 1
ATOM 922 N N . THR A 1 119 ? 22.401 -3.549 1.970 1.00 94.50 119 THR A N 1
ATOM 923 C CA . THR A 1 119 ? 23.205 -2.482 2.580 1.00 94.50 119 THR A CA 1
ATOM 924 C C . THR A 1 119 ? 22.703 -2.133 3.979 1.00 94.50 119 THR A C 1
ATOM 926 O O . THR A 1 119 ? 23.165 -2.709 4.958 1.00 94.50 119 THR A O 1
ATOM 929 N N . VAL A 1 120 ? 21.760 -1.202 4.087 1.00 95.31 120 VAL A N 1
ATOM 930 C CA . VAL A 1 120 ? 21.281 -0.613 5.347 1.00 95.31 120 VAL A CA 1
ATOM 931 C C . VAL A 1 120 ? 20.442 -1.569 6.186 1.00 95.31 120 VAL A C 1
ATOM 933 O O . VAL A 1 120 ? 20.367 -1.425 7.404 1.00 95.31 120 VAL A O 1
ATOM 936 N N . ALA A 1 121 ? 19.833 -2.563 5.546 1.00 94.75 121 ALA A N 1
ATOM 937 C CA . ALA A 1 121 ? 19.087 -3.618 6.214 1.00 94.75 121 ALA A CA 1
ATOM 938 C C . ALA A 1 121 ? 19.831 -4.959 6.238 1.00 94.75 121 ALA A C 1
ATOM 940 O O . ALA A 1 121 ? 19.252 -5.975 6.623 1.00 94.75 121 ALA A O 1
ATOM 941 N N . LYS A 1 122 ? 21.126 -4.965 5.895 1.00 93.62 122 LYS A N 1
ATOM 942 C CA . LYS A 1 122 ? 21.953 -6.168 5.978 1.00 93.62 122 LYS A CA 1
ATOM 943 C C . LYS A 1 122 ? 21.919 -6.714 7.410 1.00 93.62 122 LYS A C 1
ATOM 945 O O . LYS A 1 122 ? 22.143 -5.972 8.364 1.00 93.62 122 LYS A O 1
ATOM 950 N N . ASN A 1 123 ? 21.658 -8.014 7.546 1.00 92.31 123 ASN A N 1
ATOM 951 C CA . ASN A 1 123 ? 21.517 -8.747 8.814 1.00 92.31 123 ASN A CA 1
ATOM 952 C C . ASN A 1 123 ? 20.255 -8.435 9.639 1.00 92.31 123 ASN A C 1
ATOM 954 O O . ASN A 1 123 ? 20.137 -8.929 10.760 1.00 92.31 123 ASN A O 1
ATOM 958 N N . LYS A 1 124 ? 19.304 -7.644 9.127 1.00 92.31 124 LYS A N 1
ATOM 959 C CA . LYS A 1 124 ? 17.993 -7.524 9.779 1.00 92.31 124 LYS A CA 1
ATOM 960 C C . LYS A 1 124 ? 17.154 -8.785 9.508 1.00 92.31 124 LYS A C 1
ATOM 962 O O . LYS A 1 124 ? 17.294 -9.375 8.436 1.00 92.31 124 LYS A O 1
ATOM 967 N N . PRO A 1 125 ? 16.275 -9.198 10.442 1.00 89.94 125 PRO A N 1
ATOM 968 C CA . PRO A 1 125 ? 15.359 -10.316 10.220 1.00 89.94 125 PRO A CA 1
ATOM 969 C C . PRO A 1 125 ? 14.526 -10.138 8.948 1.00 89.94 125 PRO A C 1
ATOM 971 O O . PRO A 1 125 ? 14.176 -9.009 8.599 1.00 89.94 125 PRO A O 1
ATOM 974 N N . ALA A 1 126 ? 14.200 -11.253 8.284 1.00 89.06 126 ALA A N 1
ATOM 975 C CA . ALA A 1 126 ? 13.364 -11.278 7.078 1.00 89.06 126 ALA A CA 1
ATOM 976 C C . ALA A 1 126 ? 13.812 -10.256 6.009 1.00 89.06 126 ALA A C 1
ATOM 978 O O . ALA A 1 126 ? 13.000 -9.499 5.481 1.00 89.06 126 ALA A O 1
ATOM 979 N N . ASP A 1 127 ? 15.124 -10.165 5.766 1.00 88.69 127 ASP A N 1
ATOM 980 C CA . ASP A 1 127 ? 15.751 -9.217 4.831 1.00 88.69 127 ASP A CA 1
ATOM 981 C C . ASP A 1 127 ? 15.357 -7.743 5.059 1.00 88.69 127 ASP A C 1
ATOM 983 O O . ASP A 1 127 ? 15.338 -6.921 4.140 1.00 88.69 127 ASP A O 1
ATOM 987 N N . GLY A 1 128 ? 15.039 -7.394 6.309 1.00 92.88 128 GLY A N 1
ATOM 988 C CA . GLY A 1 128 ? 14.591 -6.060 6.689 1.00 92.88 128 GLY A CA 1
ATOM 989 C C . GLY A 1 128 ? 13.113 -5.785 6.428 1.00 92.88 128 GLY A C 1
ATOM 990 O O . GLY A 1 128 ? 12.729 -4.616 6.430 1.00 92.88 128 GLY A O 1
ATOM 991 N N . TYR A 1 129 ? 12.272 -6.800 6.214 1.00 92.44 129 TYR A N 1
ATOM 992 C CA . TYR A 1 129 ? 10.819 -6.624 6.162 1.00 92.44 129 TYR A CA 1
ATOM 993 C C . TYR A 1 129 ? 10.296 -5.920 7.426 1.00 92.44 129 TYR A C 1
ATOM 995 O O . TYR A 1 129 ? 10.769 -6.168 8.535 1.00 92.44 129 TYR A O 1
ATOM 1003 N N . GLY A 1 130 ? 9.353 -4.991 7.259 1.00 91.25 130 GLY A N 1
ATOM 1004 C CA . GLY A 1 130 ? 8.881 -4.100 8.324 1.00 91.25 130 GLY A CA 1
ATOM 1005 C C . GLY A 1 130 ? 9.788 -2.890 8.557 1.00 91.25 130 GLY A C 1
ATOM 1006 O O . GLY A 1 130 ? 9.282 -1.799 8.766 1.00 91.25 130 GLY A O 1
ATOM 1007 N N . TYR A 1 131 ? 11.110 -3.032 8.417 1.00 94.38 131 TYR A N 1
ATOM 1008 C CA . TYR A 1 131 ? 12.039 -1.897 8.459 1.00 94.38 131 TYR A CA 1
ATOM 1009 C C . TYR A 1 131 ? 12.090 -1.146 7.120 1.00 94.38 131 TYR A C 1
ATOM 1011 O O . TYR A 1 131 ? 11.902 0.068 7.068 1.00 94.38 131 TYR A O 1
ATOM 1019 N N . LEU A 1 132 ? 12.287 -1.873 6.016 1.00 95.19 132 LEU A N 1
ATOM 1020 C CA . LEU A 1 132 ? 12.283 -1.335 4.649 1.00 95.19 132 LEU A CA 1
ATOM 1021 C C . LEU A 1 132 ? 10.874 -0.972 4.148 1.00 95.19 132 LEU A C 1
ATOM 1023 O O . LEU A 1 132 ? 10.743 -0.299 3.121 1.00 95.19 132 LEU A O 1
ATOM 1027 N N . GLY A 1 133 ? 9.844 -1.399 4.880 1.00 94.75 133 GLY A N 1
ATOM 1028 C CA . GLY A 1 133 ? 8.428 -1.248 4.565 1.00 94.75 133 GLY A CA 1
ATOM 1029 C C . GLY A 1 133 ? 7.684 -2.584 4.583 1.00 94.75 133 GLY A C 1
ATOM 1030 O O . GLY A 1 133 ? 8.254 -3.641 4.870 1.00 94.75 133 GLY A O 1
ATOM 1031 N N . LEU A 1 134 ? 6.400 -2.522 4.250 1.00 93.44 134 LEU A N 1
ATOM 1032 C CA . LEU A 1 134 ? 5.478 -3.645 4.109 1.00 93.44 134 LEU A CA 1
ATOM 1033 C C . LEU A 1 134 ? 4.901 -3.680 2.686 1.00 93.44 134 LEU A C 1
ATOM 1035 O O . LEU A 1 134 ? 5.198 -2.832 1.839 1.00 93.44 134 LEU A O 1
ATOM 1039 N N . CYS A 1 135 ? 4.010 -4.640 2.426 1.00 94.69 135 CYS A N 1
ATOM 1040 C CA . CYS A 1 135 ? 3.290 -4.726 1.153 1.00 94.69 135 CYS A CA 1
ATOM 1041 C C . CYS A 1 135 ? 2.626 -3.392 0.760 1.00 94.69 135 CYS A C 1
ATOM 1043 O O . CYS A 1 135 ? 2.732 -2.963 -0.390 1.00 94.69 135 CYS A O 1
ATOM 1045 N N . ASN A 1 136 ? 2.045 -2.675 1.720 1.00 96.56 136 ASN A N 1
ATOM 1046 C CA . ASN A 1 136 ? 1.379 -1.394 1.491 1.00 96.56 136 ASN A CA 1
ATOM 1047 C C . ASN A 1 136 ? 2.331 -0.266 1.079 1.00 96.56 136 ASN A C 1
ATOM 1049 O O . ASN A 1 136 ? 1.961 0.525 0.217 1.00 96.56 136 ASN A O 1
ATOM 1053 N N . ASP A 1 137 ? 3.560 -0.214 1.601 1.00 97.12 137 ASP A N 1
ATOM 1054 C CA . ASP A 1 137 ? 4.554 0.807 1.243 1.00 97.12 137 ASP A CA 1
ATOM 1055 C C . ASP A 1 137 ? 4.906 0.766 -0.247 1.00 97.12 137 ASP A C 1
ATOM 1057 O O . ASP A 1 137 ? 4.987 1.800 -0.912 1.00 97.12 137 ASP A O 1
ATOM 1061 N N . SER A 1 138 ? 5.073 -0.441 -0.794 1.00 96.88 138 SER A N 1
ATOM 1062 C CA . SER A 1 138 ? 5.350 -0.621 -2.222 1.00 96.88 138 SER A CA 1
ATOM 1063 C C . SER A 1 138 ? 4.194 -0.130 -3.097 1.00 96.88 138 SER A C 1
ATOM 1065 O O . SER A 1 138 ? 4.410 0.587 -4.074 1.00 96.88 138 SER A O 1
ATOM 1067 N N . ASN A 1 139 ? 2.954 -0.414 -2.700 1.00 97.06 139 ASN A N 1
ATOM 1068 C CA . ASN A 1 139 ? 1.768 0.027 -3.426 1.00 97.06 139 ASN A CA 1
ATOM 1069 C C . ASN A 1 139 ? 1.550 1.536 -3.296 1.00 97.06 139 ASN A C 1
ATOM 1071 O O . ASN A 1 139 ? 1.268 2.191 -4.296 1.00 97.06 139 ASN A O 1
ATOM 1075 N N . ALA A 1 140 ? 1.757 2.102 -2.106 1.00 97.88 140 ALA A N 1
ATOM 1076 C CA . ALA A 1 140 ? 1.696 3.540 -1.863 1.00 97.88 140 ALA A CA 1
ATOM 1077 C C . ALA A 1 140 ? 2.702 4.310 -2.721 1.00 97.88 140 ALA A C 1
ATOM 1079 O O . ALA A 1 140 ? 2.360 5.336 -3.305 1.00 97.88 140 ALA A O 1
ATOM 1080 N N . ALA A 1 141 ? 3.930 3.801 -2.848 1.00 97.56 141 ALA A N 1
ATOM 1081 C CA . ALA A 1 141 ? 4.949 4.416 -3.687 1.00 97.56 141 ALA A CA 1
ATOM 1082 C C . ALA A 1 141 ? 4.524 4.440 -5.167 1.00 97.56 141 ALA A C 1
ATOM 1084 O O . ALA A 1 141 ? 4.643 5.465 -5.842 1.00 97.56 141 ALA A O 1
ATOM 1085 N N . LEU A 1 142 ? 3.972 3.330 -5.667 1.00 97.06 142 LEU A N 1
ATOM 1086 C CA . LEU A 1 142 ? 3.450 3.239 -7.032 1.00 97.06 142 LEU A CA 1
ATOM 1087 C C . LEU A 1 142 ? 2.225 4.138 -7.240 1.00 97.06 142 LEU A C 1
ATOM 1089 O O . LEU A 1 142 ? 2.141 4.811 -8.268 1.00 97.06 142 LEU A O 1
ATOM 1093 N N . GLU A 1 143 ? 1.299 4.193 -6.281 1.00 97.06 143 GLU A N 1
ATOM 1094 C CA . GLU A 1 143 ? 0.148 5.104 -6.297 1.00 97.06 143 GLU A CA 1
ATOM 1095 C C . GLU A 1 143 ? 0.595 6.566 -6.339 1.00 97.06 143 GLU A C 1
ATOM 1097 O O . GLU A 1 143 ? 0.122 7.326 -7.183 1.00 97.06 143 GLU A O 1
ATOM 1102 N N . LEU A 1 144 ? 1.575 6.959 -5.525 1.00 97.19 144 LEU A N 1
ATOM 1103 C CA . LEU A 1 144 ? 2.083 8.325 -5.536 1.00 97.19 144 LEU A CA 1
ATOM 1104 C C . LEU A 1 144 ? 2.724 8.679 -6.886 1.00 97.19 144 LEU A C 1
ATOM 1106 O O . LEU A 1 144 ? 2.537 9.785 -7.395 1.00 97.19 144 LEU A O 1
ATOM 1110 N N . ILE A 1 145 ? 3.458 7.750 -7.501 1.00 96.00 145 ILE A N 1
ATOM 1111 C CA . ILE A 1 145 ? 4.078 7.974 -8.814 1.00 96.00 145 ILE A CA 1
ATOM 1112 C C . ILE A 1 145 ? 3.013 8.112 -9.909 1.00 96.00 145 ILE A C 1
ATOM 1114 O O . ILE A 1 145 ? 3.100 9.035 -10.726 1.00 96.00 145 ILE A O 1
ATOM 1118 N N . THR A 1 146 ? 2.019 7.222 -9.918 1.00 94.12 146 THR A N 1
ATOM 1119 C CA . THR A 1 146 ? 1.096 7.031 -11.052 1.00 94.12 146 THR A CA 1
ATOM 1120 C C . THR A 1 146 ? -0.236 7.773 -10.918 1.00 94.12 146 THR A C 1
ATOM 1122 O O . THR A 1 146 ? -0.763 8.238 -11.922 1.00 94.12 146 THR A O 1
ATOM 1125 N N . HIS A 1 147 ? -0.745 7.952 -9.698 1.00 93.25 147 HIS A N 1
ATOM 1126 C CA . HIS A 1 147 ? -2.017 8.620 -9.385 1.00 93.25 147 HIS A CA 1
ATOM 1127 C C . HIS A 1 147 ? -1.866 9.912 -8.580 1.00 93.25 147 HIS A C 1
ATOM 1129 O O . HIS A 1 147 ? -2.834 10.653 -8.450 1.00 93.25 147 HIS A O 1
ATOM 1135 N N . LYS A 1 148 ? -0.673 10.200 -8.044 1.00 94.69 148 LYS A N 1
ATOM 1136 C CA . LYS A 1 148 ? -0.415 11.355 -7.158 1.00 94.69 148 LYS A CA 1
ATOM 1137 C C . LYS A 1 148 ? -1.204 11.319 -5.844 1.00 94.69 148 LYS A C 1
ATOM 1139 O O . LYS A 1 148 ? -1.282 12.325 -5.150 1.00 94.69 148 LYS A O 1
ATOM 1144 N N . THR A 1 149 ? -1.741 10.157 -5.487 1.00 94.69 149 THR A N 1
ATOM 1145 C CA . THR A 1 149 ? -2.494 9.913 -4.254 1.00 94.69 149 THR A CA 1
ATOM 1146 C C . THR A 1 149 ? -1.876 8.750 -3.497 1.00 94.69 149 THR A C 1
ATOM 1148 O O . THR A 1 149 ? -1.206 7.914 -4.097 1.00 94.69 149 THR A O 1
ATOM 1151 N N . ILE A 1 150 ? -2.137 8.666 -2.196 1.00 96.56 150 ILE A N 1
ATOM 1152 C CA . ILE A 1 150 ? -1.761 7.523 -1.364 1.00 96.56 150 ILE A CA 1
ATOM 1153 C C . ILE A 1 150 ? -3.018 7.069 -0.645 1.00 96.56 150 ILE A C 1
ATOM 1155 O O . ILE A 1 150 ? -3.652 7.851 0.054 1.00 96.56 150 ILE A O 1
ATOM 1159 N N . SER A 1 151 ? -3.393 5.813 -0.843 1.00 96.31 151 SER A N 1
ATOM 1160 C CA . SER A 1 151 ? -4.578 5.234 -0.207 1.00 96.31 151 SER A CA 1
ATOM 1161 C C . SER A 1 151 ? -4.270 3.998 0.633 1.00 96.31 151 SER A C 1
ATOM 1163 O O . SER A 1 151 ? -5.159 3.482 1.302 1.00 96.31 151 SER A O 1
ATOM 1165 N N . ALA A 1 152 ? -3.018 3.532 0.617 1.00 96.25 152 ALA A N 1
ATOM 1166 C CA . ALA A 1 152 ? -2.595 2.382 1.398 1.00 96.25 152 ALA A CA 1
ATOM 1167 C C . ALA A 1 152 ? -2.300 2.747 2.864 1.00 96.25 152 ALA A C 1
ATOM 1169 O O . ALA A 1 152 ? -1.805 3.836 3.169 1.00 96.25 152 ALA A O 1
ATOM 1170 N N . TYR A 1 153 ? -2.604 1.813 3.762 1.00 95.62 153 TYR A N 1
ATOM 1171 C CA . TYR A 1 153 ? -2.356 1.912 5.199 1.00 95.62 153 TYR A CA 1
ATOM 1172 C C . TYR A 1 153 ? -2.246 0.504 5.818 1.00 95.62 153 TYR A C 1
ATOM 1174 O O . TYR A 1 153 ? -3.008 -0.382 5.415 1.00 95.62 153 TYR A O 1
ATOM 1182 N N . PRO A 1 154 ? -1.355 0.279 6.802 1.00 94.81 154 PRO A N 1
ATOM 1183 C CA . PRO A 1 154 ? -0.344 1.217 7.301 1.00 94.81 154 PRO A CA 1
ATOM 1184 C C . PRO A 1 154 ? 0.863 1.325 6.360 1.00 94.81 154 PRO A C 1
ATOM 1186 O O . PRO A 1 154 ? 1.127 0.410 5.578 1.00 94.81 154 PRO A O 1
ATOM 1189 N N . ILE A 1 155 ? 1.593 2.434 6.462 1.00 95.56 155 ILE A N 1
ATOM 1190 C CA . ILE A 1 155 ? 2.909 2.672 5.861 1.00 95.56 155 ILE A CA 1
ATOM 1191 C C . ILE A 1 155 ? 3.950 2.606 6.977 1.00 95.56 155 ILE A C 1
ATOM 1193 O O . ILE A 1 155 ? 3.937 3.432 7.891 1.00 95.56 155 ILE A O 1
ATOM 1197 N N . ALA A 1 156 ? 4.829 1.608 6.925 1.00 93.75 156 ALA A N 1
ATOM 1198 C CA . ALA A 1 156 ? 5.708 1.274 8.050 1.00 93.75 156 ALA A CA 1
ATOM 1199 C C . ALA A 1 156 ? 7.202 1.412 7.739 1.00 93.75 156 ALA A C 1
ATOM 1201 O O . ALA A 1 156 ? 8.034 1.127 8.596 1.00 93.75 156 ALA A O 1
ATOM 1202 N N . ARG A 1 157 ? 7.572 1.834 6.525 1.00 94.31 157 ARG A N 1
ATOM 1203 C CA . ARG A 1 157 ? 8.972 2.085 6.182 1.00 94.31 157 ARG A CA 1
ATOM 1204 C C . ARG A 1 157 ? 9.586 3.093 7.154 1.00 94.31 157 ARG A C 1
ATOM 1206 O O . ARG A 1 157 ? 9.149 4.244 7.208 1.00 94.31 157 ARG A O 1
ATOM 1213 N N . ALA A 1 158 ? 10.655 2.673 7.827 1.00 94.50 158 ALA A N 1
ATOM 1214 C CA . ALA A 1 158 ? 11.317 3.446 8.870 1.00 94.50 158 ALA A CA 1
ATOM 1215 C C . ALA A 1 158 ? 11.774 4.826 8.371 1.00 94.50 158 ALA A C 1
ATOM 1217 O O . ALA A 1 158 ? 12.409 4.934 7.315 1.00 94.50 158 ALA A O 1
ATOM 1218 N N . ALA A 1 159 ? 11.502 5.880 9.148 1.00 92.19 159 ALA A N 1
ATOM 1219 C CA . ALA A 1 159 ? 11.866 7.248 8.781 1.00 92.19 159 ALA A CA 1
ATOM 1220 C C . ALA A 1 159 ? 13.379 7.430 8.553 1.00 92.19 159 ALA A C 1
ATOM 1222 O O . ALA A 1 159 ? 13.786 8.077 7.587 1.00 92.19 159 ALA A O 1
ATOM 1223 N N . GLU A 1 160 ? 14.221 6.783 9.367 1.00 92.25 160 GLU A N 1
ATOM 1224 C CA . GLU A 1 160 ? 15.687 6.892 9.284 1.00 92.25 160 GLU A CA 1
ATOM 1225 C C . GLU A 1 160 ? 16.291 6.406 7.955 1.00 92.25 160 GLU A C 1
ATOM 1227 O O . GLU A 1 160 ? 17.425 6.751 7.611 1.00 92.25 160 GLU A O 1
ATOM 1232 N N . LEU A 1 161 ? 15.542 5.624 7.170 1.00 93.56 161 LEU A N 1
ATOM 1233 C CA . LEU A 1 161 ? 15.973 5.207 5.840 1.00 93.56 161 LEU A CA 1
ATOM 1234 C C . LEU A 1 161 ? 16.076 6.377 4.866 1.00 93.56 161 LEU A C 1
ATOM 1236 O O . LEU A 1 161 ? 16.775 6.234 3.864 1.00 93.56 161 LEU A O 1
ATOM 1240 N N . GLN A 1 162 ? 15.423 7.511 5.131 1.00 91.62 162 GLN A N 1
ATOM 1241 C CA . GLN A 1 162 ? 15.556 8.706 4.300 1.00 91.62 162 GLN A CA 1
ATOM 1242 C C . GLN A 1 162 ? 17.010 9.197 4.243 1.00 91.62 162 GLN A C 1
ATOM 1244 O O . GLN A 1 162 ? 17.483 9.581 3.172 1.00 91.62 162 GLN A O 1
ATOM 1249 N N . ASP A 1 163 ? 17.723 9.110 5.367 1.00 91.69 163 ASP A N 1
ATOM 1250 C CA . ASP A 1 163 ? 19.098 9.594 5.492 1.00 91.69 163 ASP A CA 1
ATOM 1251 C C . ASP A 1 163 ? 20.128 8.478 5.307 1.00 91.69 163 ASP A C 1
ATOM 1253 O O . ASP A 1 163 ? 21.204 8.702 4.751 1.00 91.69 163 ASP A O 1
ATOM 1257 N N . LYS A 1 164 ? 19.804 7.256 5.752 1.00 93.31 164 LYS A N 1
ATOM 1258 C CA . LYS A 1 164 ? 20.736 6.119 5.720 1.00 93.31 164 LYS A CA 1
ATOM 1259 C C . LYS A 1 164 ? 20.788 5.414 4.366 1.00 93.31 164 LYS A C 1
ATOM 1261 O O . LYS A 1 164 ? 21.815 4.818 4.041 1.00 93.31 164 LYS A O 1
ATOM 1266 N N . SER A 1 165 ? 19.701 5.432 3.588 1.00 93.25 165 SER A N 1
ATOM 1267 C CA . SER A 1 165 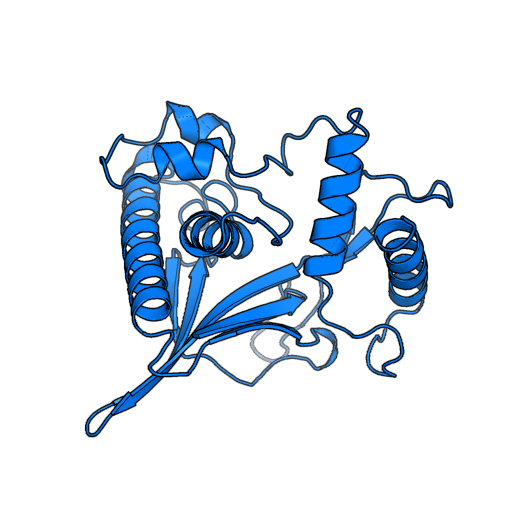? 19.642 4.678 2.329 1.00 93.25 165 SER A CA 1
ATOM 1268 C C . SER A 1 165 ? 20.615 5.235 1.290 1.00 93.25 165 SER A C 1
ATOM 1270 O O . SER A 1 165 ? 20.773 6.452 1.173 1.00 93.25 165 SER A O 1
ATOM 1272 N N . PRO A 1 166 ? 21.242 4.368 0.476 1.00 89.25 166 PRO A N 1
ATOM 1273 C CA . PRO A 1 166 ? 22.093 4.831 -0.607 1.00 89.25 166 PRO A CA 1
ATOM 1274 C C . PRO A 1 166 ? 21.279 5.676 -1.594 1.00 89.25 166 PRO A C 1
ATOM 1276 O O . PRO A 1 166 ? 20.162 5.316 -1.968 1.00 89.25 166 PRO A O 1
ATOM 1279 N N . ARG A 1 167 ? 21.862 6.786 -2.051 1.00 90.38 167 ARG A N 1
ATOM 1280 C CA . ARG A 1 167 ? 21.289 7.596 -3.131 1.00 90.38 167 ARG A CA 1
ATOM 1281 C C . ARG A 1 167 ? 21.548 6.894 -4.456 1.00 90.38 167 ARG A C 1
ATOM 1283 O O . ARG A 1 167 ? 22.702 6.767 -4.860 1.00 90.38 167 ARG A O 1
ATOM 1290 N N . LEU A 1 168 ? 20.493 6.416 -5.111 1.00 90.12 168 LEU A N 1
ATOM 1291 C CA . LEU A 1 168 ? 20.611 5.636 -6.353 1.00 90.12 168 LEU A CA 1
ATOM 1292 C C . LEU A 1 168 ? 20.191 6.420 -7.600 1.00 90.12 168 LEU A C 1
ATOM 1294 O O . LEU A 1 168 ? 20.380 5.928 -8.709 1.00 90.12 168 LEU A O 1
ATOM 1298 N N . GLY A 1 169 ? 19.620 7.620 -7.437 1.00 89.56 169 GLY A N 1
ATOM 1299 C CA . GLY A 1 169 ? 19.142 8.426 -8.565 1.00 89.56 169 GLY A CA 1
ATOM 1300 C C . GLY A 1 169 ? 17.952 7.796 -9.299 1.00 89.56 169 GLY A C 1
ATOM 1301 O O . GLY A 1 169 ? 17.702 8.107 -10.459 1.00 89.56 169 GLY A O 1
ATOM 1302 N N . ASP A 1 170 ? 17.222 6.898 -8.633 1.00 91.38 170 ASP A N 1
ATOM 1303 C CA . ASP A 1 170 ? 16.035 6.215 -9.160 1.00 91.38 170 ASP A CA 1
ATOM 1304 C C . ASP A 1 170 ? 14.735 7.009 -8.922 1.00 91.38 170 ASP A C 1
ATOM 1306 O O . ASP A 1 170 ? 13.666 6.607 -9.387 1.00 91.38 170 ASP A O 1
ATOM 1310 N N . GLY A 1 171 ? 14.832 8.146 -8.222 1.00 91.44 171 GLY A N 1
ATOM 1311 C CA . GLY A 1 171 ? 13.727 9.044 -7.903 1.00 91.44 171 GLY A CA 1
ATOM 1312 C C . GLY A 1 171 ? 12.944 8.645 -6.651 1.00 91.44 171 GLY A C 1
ATOM 1313 O O . GLY A 1 171 ? 12.062 9.399 -6.231 1.00 91.44 171 GLY A O 1
ATOM 1314 N N . PHE A 1 172 ? 13.257 7.507 -6.023 1.00 95.00 172 PHE A N 1
ATOM 1315 C CA . PHE A 1 172 ? 12.537 7.051 -4.836 1.00 95.00 172 PHE A CA 1
ATOM 1316 C C . PHE A 1 172 ? 12.883 7.838 -3.576 1.00 95.00 172 PHE A C 1
ATOM 1318 O O . PHE A 1 172 ? 12.087 7.836 -2.645 1.00 95.00 172 PHE A O 1
ATOM 1325 N N . GLU A 1 173 ? 13.979 8.598 -3.553 1.00 93.81 173 GLU A N 1
ATOM 1326 C CA . GLU A 1 173 ? 14.285 9.525 -2.458 1.00 93.81 173 GLU A CA 1
ATOM 1327 C C . GLU A 1 173 ? 13.160 10.552 -2.258 1.00 93.81 173 GLU A C 1
ATOM 1329 O O . GLU A 1 173 ? 12.766 10.844 -1.130 1.00 93.81 173 GLU A O 1
ATOM 1334 N N . VAL A 1 174 ? 12.615 11.077 -3.362 1.00 94.31 174 VAL A N 1
ATOM 1335 C CA . VAL A 1 174 ? 11.523 12.064 -3.342 1.00 94.31 174 VAL A CA 1
ATOM 1336 C C . VAL A 1 174 ? 10.187 11.395 -3.033 1.00 94.31 174 VAL A C 1
AT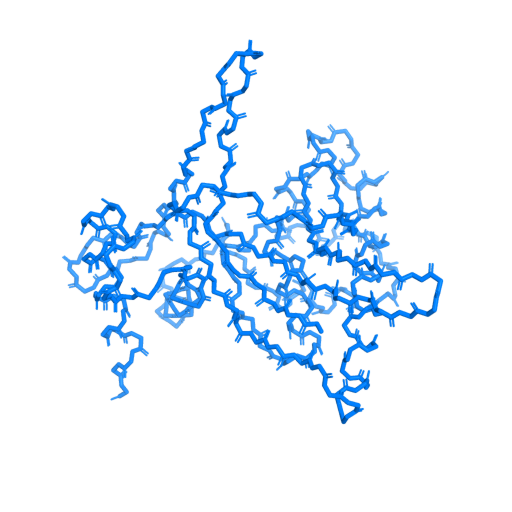OM 1338 O O . VAL A 1 174 ? 9.332 11.985 -2.378 1.00 94.31 174 VAL A O 1
ATOM 1341 N N . VAL A 1 175 ? 9.992 10.165 -3.512 1.00 96.50 175 VAL A N 1
ATOM 1342 C CA . VAL A 1 175 ? 8.772 9.388 -3.262 1.00 96.50 175 VAL A CA 1
ATOM 1343 C C . VAL A 1 175 ? 8.689 9.014 -1.782 1.00 96.50 175 VAL A C 1
ATOM 1345 O O . VAL A 1 175 ? 7.676 9.291 -1.150 1.00 96.50 175 VAL A O 1
ATOM 1348 N N . PHE A 1 176 ? 9.756 8.460 -1.203 1.00 96.19 176 PHE A N 1
ATOM 1349 C CA . PHE A 1 176 ? 9.798 8.023 0.197 1.00 96.19 176 PHE A CA 1
ATOM 1350 C C . PHE A 1 176 ? 9.728 9.169 1.201 1.00 96.19 176 PHE A C 1
ATOM 1352 O O . PHE A 1 176 ? 9.139 8.983 2.268 1.00 96.19 176 PHE A O 1
ATOM 1359 N N . ALA A 1 177 ? 10.246 10.348 0.849 1.00 94.69 177 ALA A N 1
ATOM 1360 C CA . ALA A 1 177 ? 10.079 11.558 1.649 1.00 94.69 177 ALA A CA 1
ATOM 1361 C C . ALA A 1 177 ? 8.611 12.013 1.743 1.00 94.69 177 ALA A C 1
ATOM 1363 O O . ALA A 1 177 ? 8.235 12.674 2.704 1.00 94.69 177 ALA A O 1
ATOM 1364 N N . LYS A 1 178 ? 7.782 11.668 0.749 1.00 95.94 178 LYS A N 1
ATOM 1365 C CA . LYS A 1 178 ? 6.361 12.042 0.679 1.00 95.94 178 LYS A CA 1
ATOM 1366 C C . LYS A 1 178 ? 5.412 10.969 1.205 1.00 95.94 178 LYS A C 1
ATOM 1368 O O . LYS A 1 178 ? 4.223 11.241 1.341 1.00 95.94 178 LYS A O 1
ATOM 1373 N N . LEU A 1 179 ? 5.899 9.751 1.438 1.00 95.94 179 LEU A N 1
ATOM 1374 C CA . LEU A 1 179 ? 5.074 8.711 2.041 1.00 95.94 179 LEU A CA 1
ATOM 1375 C C . LEU A 1 179 ? 4.795 9.054 3.516 1.00 95.94 179 LEU A C 1
ATOM 1377 O O . LEU A 1 179 ? 5.740 9.450 4.208 1.00 95.94 179 LEU A O 1
ATOM 1381 N N . PRO A 1 180 ? 3.554 8.853 4.005 1.00 94.56 180 PRO A N 1
ATOM 1382 C CA . PRO A 1 180 ? 3.225 8.946 5.425 1.00 94.56 180 PRO A CA 1
ATOM 1383 C C . PRO A 1 180 ? 4.148 8.080 6.285 1.00 94.56 180 PRO A C 1
ATOM 1385 O O . PRO A 1 180 ? 4.690 7.078 5.813 1.00 94.56 180 PRO A O 1
ATOM 1388 N N . LYS A 1 181 ? 4.324 8.462 7.549 1.00 90.50 181 LYS A N 1
ATOM 1389 C CA . LYS A 1 181 ? 5.146 7.735 8.525 1.00 90.50 181 LYS A CA 1
ATOM 1390 C C . LYS A 1 181 ? 4.245 7.193 9.622 1.00 90.50 181 LYS A C 1
ATOM 1392 O O . LYS A 1 181 ? 4.354 7.612 10.761 1.00 90.50 181 LYS A O 1
ATOM 1397 N N . ASP A 1 182 ? 3.324 6.294 9.267 1.00 93.12 182 ASP A N 1
ATOM 1398 C CA . ASP A 1 182 ? 2.265 5.855 10.190 1.00 93.12 182 ASP A CA 1
ATOM 1399 C C . ASP A 1 182 ? 2.821 5.217 11.468 1.00 93.12 182 ASP A C 1
ATOM 1401 O O . ASP A 1 182 ? 2.233 5.380 12.530 1.00 93.12 182 ASP A O 1
ATOM 1405 N N . ALA A 1 183 ? 3.963 4.530 11.374 1.00 84.75 183 ALA A N 1
ATOM 1406 C CA . ALA A 1 183 ? 4.630 3.923 12.525 1.00 84.75 183 ALA A CA 1
ATOM 1407 C C . ALA A 1 183 ? 5.279 4.942 13.484 1.00 84.75 183 ALA A C 1
ATOM 1409 O O . ALA A 1 183 ? 5.459 4.633 14.657 1.00 84.75 183 ALA A O 1
ATOM 1410 N N . ASP A 1 184 ? 5.611 6.137 12.989 1.00 82.31 184 ASP A N 1
ATOM 1411 C CA . ASP A 1 184 ? 6.331 7.187 13.723 1.00 82.31 184 ASP A CA 1
ATOM 1412 C C . ASP A 1 184 ? 5.463 8.453 13.905 1.00 82.31 184 ASP A C 1
ATOM 1414 O O . ASP A 1 184 ? 5.969 9.521 14.254 1.00 82.31 184 ASP A O 1
ATOM 1418 N N . ALA A 1 185 ? 4.167 8.373 13.586 1.00 84.38 185 ALA A N 1
ATOM 1419 C CA . ALA A 1 185 ? 3.317 9.544 13.440 1.00 84.38 185 ALA A CA 1
ATOM 1420 C C . ALA A 1 185 ? 2.937 10.171 14.784 1.00 84.38 185 ALA A C 1
ATOM 1422 O O . ALA A 1 185 ? 2.508 9.490 15.716 1.00 84.38 185 ALA A O 1
ATOM 1423 N N . ASP A 1 186 ? 2.985 11.503 14.834 1.00 83.19 186 ASP A N 1
ATOM 1424 C CA . ASP A 1 186 ? 2.334 12.271 15.888 1.00 83.19 186 ASP A CA 1
ATOM 1425 C C . ASP A 1 186 ? 0.823 12.309 15.627 1.00 83.19 186 ASP A C 1
ATOM 1427 O O . ASP A 1 186 ? 0.320 13.038 14.768 1.00 83.19 186 ASP A O 1
ATOM 1431 N N . LEU A 1 187 ? 0.087 11.503 16.387 1.00 87.12 187 LEU A N 1
ATOM 1432 C CA . LEU A 1 187 ? -1.364 11.439 16.298 1.00 87.12 187 LEU A CA 1
ATOM 1433 C C . LEU A 1 187 ? -2.055 12.606 17.011 1.00 87.12 187 LEU A C 1
ATOM 1435 O O . LEU A 1 187 ? -3.256 12.528 17.206 1.00 87.12 187 LEU A O 1
ATOM 1439 N N . THR A 1 188 ? -1.387 13.691 17.403 1.00 87.56 188 THR A N 1
ATOM 1440 C CA . THR A 1 188 ? -2.083 14.906 17.871 1.00 87.56 188 THR A CA 1
ATOM 1441 C C . THR A 1 188 ? -2.616 15.767 16.718 1.00 87.56 188 THR A C 1
ATOM 1443 O O . THR A 1 188 ? -3.585 16.511 16.902 1.00 87.56 188 THR A O 1
ATOM 1446 N N . ASP A 1 189 ? -2.067 15.618 15.507 1.00 91.62 189 ASP A N 1
ATOM 1447 C CA . ASP A 1 189 ? -2.516 16.333 14.310 1.00 91.62 189 ASP A CA 1
ATOM 1448 C C . ASP A 1 189 ? -3.852 15.776 13.785 1.00 91.62 189 ASP A C 1
ATOM 1450 O O . ASP A 1 189 ? -3.941 14.674 13.240 1.00 91.62 189 ASP A O 1
ATOM 1454 N N . LYS A 1 190 ? -4.915 16.579 13.896 1.00 90.75 190 LYS A N 1
ATOM 1455 C CA . LYS A 1 190 ? -6.265 16.222 13.434 1.00 90.75 190 LYS A CA 1
ATOM 1456 C C . LYS A 1 190 ? -6.379 16.046 11.920 1.00 90.75 190 LYS A C 1
ATOM 1458 O O . LYS A 1 190 ? -7.205 15.247 11.475 1.00 90.75 190 LYS A O 1
ATOM 1463 N N . VAL A 1 191 ? -5.570 16.747 11.127 1.00 91.69 191 VAL A N 1
ATOM 1464 C CA . VAL A 1 191 ? -5.531 16.564 9.670 1.00 91.69 191 VAL A CA 1
ATOM 1465 C C . VAL A 1 191 ? -4.909 15.210 9.341 1.00 91.69 191 VAL A C 1
ATOM 1467 O O . VAL A 1 191 ? -5.455 14.470 8.521 1.00 91.69 191 VAL A O 1
ATOM 1470 N N . TYR A 1 192 ? -3.828 14.843 10.031 1.00 92.94 192 TYR A N 1
ATOM 1471 C CA . TYR A 1 192 ? -3.196 13.536 9.869 1.00 92.94 192 TYR A CA 1
ATOM 1472 C C . TYR A 1 192 ? -4.093 12.387 10.343 1.00 92.94 192 TYR A C 1
ATOM 1474 O O . TYR A 1 192 ? -4.279 11.414 9.614 1.00 92.94 192 TYR A O 1
ATOM 1482 N N . GLN A 1 193 ? -4.734 12.522 11.512 1.00 93.31 193 GLN A N 1
ATOM 1483 C CA . GLN A 1 193 ? -5.738 11.562 11.991 1.00 93.31 193 GLN A CA 1
ATOM 1484 C C . GLN A 1 193 ? -6.809 11.311 10.922 1.00 93.31 193 GLN A C 1
ATOM 1486 O O . GLN A 1 193 ? -7.168 10.171 10.626 1.00 93.31 193 GLN A O 1
ATOM 1491 N N . ARG A 1 194 ? -7.301 12.385 10.296 1.00 92.69 194 ARG A N 1
ATOM 1492 C CA . ARG A 1 194 ? -8.308 12.294 9.243 1.00 92.69 194 ARG A CA 1
ATOM 1493 C C . ARG A 1 194 ? -7.796 11.569 7.998 1.00 92.69 194 ARG A C 1
ATOM 1495 O O . ARG A 1 194 ? -8.529 10.761 7.427 1.00 92.69 194 ARG A O 1
ATOM 1502 N N . ASP A 1 195 ? -6.568 11.846 7.576 1.00 94.19 195 ASP A N 1
ATOM 1503 C CA . ASP A 1 195 ? -5.914 11.120 6.486 1.00 94.19 195 ASP A CA 1
ATOM 1504 C C . ASP A 1 195 ? -5.794 9.617 6.795 1.00 94.19 195 ASP A C 1
ATOM 1506 O O . ASP A 1 195 ? -6.184 8.791 5.968 1.00 94.19 195 ASP A O 1
ATOM 1510 N N . VAL A 1 196 ? -5.373 9.254 8.010 1.00 94.62 196 VAL A N 1
ATOM 1511 C CA . VAL A 1 196 ? -5.304 7.857 8.467 1.00 94.62 196 VAL A CA 1
ATOM 1512 C C . VAL A 1 196 ? -6.669 7.174 8.364 1.00 94.62 196 VAL A C 1
ATOM 1514 O O . VAL A 1 196 ? -6.774 6.118 7.740 1.00 94.62 196 VAL A O 1
ATOM 1517 N N . LEU A 1 197 ? -7.737 7.789 8.882 1.00 94.31 197 LEU A N 1
ATOM 1518 C CA . LEU A 1 197 ? -9.099 7.246 8.789 1.00 94.31 197 LEU A CA 1
ATOM 1519 C C . LEU A 1 197 ? -9.547 7.057 7.328 1.00 94.31 197 LEU A C 1
ATOM 1521 O O . LEU A 1 197 ? -10.095 6.010 6.967 1.00 94.31 197 LEU A O 1
ATOM 1525 N N . ASN A 1 198 ? -9.261 8.029 6.456 1.00 94.75 198 ASN A N 1
ATOM 1526 C CA . ASN A 1 198 ? -9.552 7.918 5.026 1.00 94.75 198 ASN A CA 1
ATOM 1527 C C . ASN A 1 198 ? -8.802 6.745 4.378 1.00 94.75 198 ASN A C 1
ATOM 1529 O O . ASN A 1 198 ? -9.387 6.016 3.572 1.00 94.75 198 ASN A O 1
ATOM 1533 N N . ARG A 1 199 ? -7.528 6.532 4.728 1.00 95.31 199 ARG A N 1
ATOM 1534 C CA . ARG A 1 199 ? -6.724 5.426 4.189 1.00 95.31 199 ARG A CA 1
ATOM 1535 C C . ARG A 1 199 ? -7.141 4.069 4.760 1.00 95.31 199 ARG A C 1
ATOM 1537 O O . ARG A 1 199 ? -7.242 3.115 3.995 1.00 95.31 199 ARG A O 1
ATOM 1544 N N . ILE A 1 200 ? -7.510 3.975 6.039 1.00 94.00 200 ILE A N 1
ATOM 1545 C CA . ILE A 1 200 ? -8.112 2.759 6.622 1.00 94.00 200 ILE A CA 1
ATOM 1546 C C . ILE A 1 200 ? -9.393 2.388 5.862 1.00 94.00 200 ILE A C 1
ATOM 1548 O O . ILE A 1 200 ? -9.572 1.242 5.439 1.00 94.00 200 ILE A O 1
ATOM 1552 N N . TRP A 1 201 ? -10.260 3.366 5.586 1.00 93.06 201 TRP A N 1
ATOM 1553 C CA . TRP A 1 201 ? -11.457 3.150 4.771 1.00 93.06 201 TRP A CA 1
ATOM 1554 C C . TRP A 1 201 ? -11.113 2.732 3.331 1.00 93.06 201 TRP A C 1
ATOM 1556 O O . TRP A 1 201 ? -11.732 1.829 2.746 1.00 93.06 201 TRP A O 1
ATOM 1566 N N . ALA A 1 202 ? -10.077 3.344 2.754 1.00 93.19 202 ALA A N 1
ATOM 1567 C CA . ALA A 1 202 ? -9.563 3.005 1.434 1.00 93.19 202 ALA A CA 1
ATOM 1568 C C . ALA A 1 202 ? -8.890 1.611 1.359 1.00 93.19 202 ALA A C 1
ATOM 1570 O O . ALA A 1 202 ? -8.732 1.059 0.264 1.00 93.19 202 ALA A O 1
ATOM 1571 N N . MET A 1 203 ? -8.568 1.011 2.504 1.00 93.88 203 MET A N 1
ATOM 1572 C CA . MET A 1 203 ? -8.036 -0.347 2.619 1.00 93.88 203 MET A CA 1
ATOM 1573 C C . MET A 1 203 ? -9.095 -1.398 2.959 1.00 93.88 203 MET A C 1
ATOM 1575 O O . MET A 1 203 ? -8.830 -2.586 2.793 1.00 93.88 203 MET A O 1
ATOM 1579 N N . SER A 1 204 ? -10.301 -0.998 3.382 1.00 90.44 204 SER A N 1
ATOM 1580 C CA . SER A 1 204 ? -11.363 -1.948 3.734 1.00 90.44 204 SER A CA 1
ATOM 1581 C C . SER A 1 204 ? -11.703 -2.878 2.562 1.00 90.44 204 SER A C 1
ATOM 1583 O O . SER A 1 204 ? -12.153 -2.438 1.498 1.00 90.44 204 SER A O 1
ATOM 1585 N N . ALA A 1 205 ? -11.484 -4.177 2.767 1.00 88.38 205 ALA A N 1
ATOM 1586 C CA . ALA A 1 205 ? -11.650 -5.209 1.747 1.00 88.38 205 ALA A CA 1
ATOM 1587 C C . ALA A 1 205 ? -13.099 -5.702 1.597 1.00 88.38 205 ALA A C 1
ATOM 1589 O O . ALA A 1 205 ? -13.417 -6.396 0.631 1.00 88.38 205 ALA A O 1
ATOM 1590 N N . HIS A 1 206 ? -13.983 -5.328 2.525 1.00 83.75 206 HIS A N 1
ATOM 1591 C CA . HIS A 1 206 ? -15.401 -5.669 2.480 1.00 83.75 206 HIS A CA 1
ATOM 1592 C C . HIS A 1 206 ? -16.256 -4.441 2.197 1.00 83.75 206 HIS A C 1
ATOM 1594 O O . HIS A 1 206 ? -16.000 -3.340 2.681 1.00 83.75 206 HIS A O 1
ATOM 1600 N N . MET A 1 207 ? -17.346 -4.644 1.461 1.00 73.56 207 MET A N 1
ATOM 1601 C CA . MET A 1 207 ? -18.400 -3.638 1.390 1.00 73.56 207 MET A CA 1
ATOM 1602 C C . MET A 1 207 ? -19.262 -3.710 2.655 1.00 73.56 207 MET A C 1
ATOM 1604 O O . MET A 1 207 ? -19.806 -4.771 2.982 1.00 73.56 207 MET A O 1
ATOM 1608 N N . ILE A 1 208 ? -19.424 -2.573 3.343 1.00 69.06 208 ILE A N 1
ATOM 1609 C CA . ILE A 1 208 ? -20.382 -2.419 4.449 1.00 69.06 208 ILE A CA 1
ATOM 1610 C C . ILE A 1 208 ? -21.784 -2.667 3.893 1.00 69.06 208 ILE A C 1
ATOM 1612 O O . ILE A 1 208 ? -22.284 -1.838 3.132 1.00 69.06 208 ILE A O 1
ATOM 1616 N N . SER A 1 209 ? -22.373 -3.812 4.251 1.00 62.19 209 SER A N 1
ATOM 1617 C CA . SER A 1 209 ? -23.690 -4.379 3.863 1.00 62.19 209 SER A CA 1
ATOM 1618 C C . SER A 1 209 ? -23.582 -5.831 3.400 1.00 62.19 209 SER A C 1
ATOM 1620 O O . SER A 1 209 ? -24.587 -6.538 3.351 1.00 62.19 209 SER A O 1
ATOM 1622 N N . SER A 1 210 ? -22.378 -6.302 3.079 1.00 59.09 210 SER A N 1
ATOM 1623 C CA . SER A 1 210 ? -22.179 -7.705 2.749 1.00 59.09 210 SER A CA 1
ATOM 1624 C C . SER A 1 210 ? -22.332 -8.562 4.011 1.00 59.09 210 SER A C 1
ATOM 1626 O O . SER A 1 210 ? -21.766 -8.245 5.055 1.00 59.09 210 SER A O 1
ATOM 1628 N N . LYS A 1 211 ? -23.015 -9.708 3.907 1.00 62.69 211 LYS A N 1
ATOM 1629 C CA . LYS A 1 211 ? -23.004 -10.769 4.937 1.00 62.69 211 LYS A CA 1
ATOM 1630 C C . LYS A 1 211 ? -21.607 -11.400 5.130 1.00 62.69 211 LYS A C 1
ATOM 1632 O O . LYS A 1 211 ? -21.498 -12.473 5.705 1.00 62.69 211 LYS A O 1
ATOM 1637 N N . THR A 1 212 ? -20.560 -10.781 4.578 1.00 66.31 212 THR A N 1
ATOM 1638 C CA . THR A 1 212 ? -19.213 -11.345 4.455 1.00 66.31 212 THR A CA 1
ATOM 1639 C C . THR A 1 212 ? -18.237 -10.810 5.493 1.00 66.31 212 THR A C 1
ATOM 1641 O O . THR A 1 212 ? -17.132 -11.329 5.559 1.00 66.31 212 THR A O 1
ATOM 1644 N N . ILE A 1 213 ? -18.622 -9.808 6.297 1.00 72.81 213 ILE A N 1
ATOM 1645 C CA . ILE A 1 213 ? -17.831 -9.388 7.459 1.00 72.81 213 ILE A CA 1
ATOM 1646 C C . ILE A 1 213 ? -18.193 -10.335 8.613 1.00 72.81 213 ILE A C 1
ATOM 1648 O O . ILE A 1 213 ? -19.329 -10.276 9.091 1.00 72.81 213 ILE A O 1
ATOM 1652 N N . PRO A 1 214 ? -17.286 -11.230 9.039 1.00 69.56 214 PRO A N 1
ATOM 1653 C CA . PRO A 1 214 ? -17.584 -12.183 10.107 1.00 69.56 214 PRO A CA 1
ATOM 1654 C C . PRO A 1 214 ? -17.633 -11.519 11.491 1.00 69.56 214 PRO A C 1
ATOM 1656 O O . PRO A 1 214 ? -18.266 -12.050 12.398 1.00 69.56 214 PRO A O 1
ATOM 1659 N N . ASP A 1 215 ? -16.998 -10.355 11.643 1.00 82.94 215 ASP A N 1
ATOM 1660 C CA . ASP A 1 215 ? -16.829 -9.649 12.910 1.00 82.94 215 ASP A CA 1
ATOM 1661 C C . ASP A 1 215 ? -17.794 -8.454 13.040 1.00 82.94 215 ASP A C 1
ATOM 1663 O O . ASP A 1 215 ? -17.812 -7.542 12.205 1.00 82.94 215 ASP A O 1
ATOM 1667 N N . LYS A 1 216 ? -18.627 -8.464 14.087 1.00 85.56 216 LYS A N 1
ATOM 1668 C CA . LYS A 1 216 ? -19.661 -7.440 14.308 1.00 85.56 216 LYS A CA 1
ATOM 1669 C C . LYS A 1 216 ? -19.104 -6.115 14.810 1.00 85.56 216 LYS A C 1
ATOM 1671 O O . LYS A 1 216 ? -19.692 -5.074 14.515 1.00 85.56 216 LYS A O 1
ATOM 1676 N N . GLU A 1 217 ? -17.992 -6.149 15.529 1.00 86.44 217 GLU A N 1
ATOM 1677 C CA . GLU A 1 217 ? -17.336 -4.957 16.049 1.00 86.44 217 GLU A CA 1
ATOM 1678 C C . GLU A 1 217 ? -16.658 -4.192 14.911 1.00 86.44 217 GLU A C 1
ATOM 1680 O O . GLU A 1 217 ? -16.897 -2.997 14.733 1.00 86.44 217 GLU A O 1
ATOM 1685 N N . LEU A 1 218 ? -15.951 -4.901 14.028 1.00 84.88 218 LEU A N 1
ATOM 1686 C CA . LEU A 1 218 ? -15.414 -4.327 12.796 1.00 84.88 218 LEU A CA 1
ATOM 1687 C C . LEU A 1 218 ? -16.516 -3.765 11.902 1.00 84.88 218 LEU A C 1
ATOM 1689 O O . LEU A 1 218 ? -16.365 -2.679 11.344 1.00 84.88 218 LEU A O 1
ATOM 1693 N N . GLU A 1 219 ? -17.638 -4.475 11.752 1.00 88.12 219 GLU A N 1
ATOM 1694 C CA . GLU A 1 219 ? -18.777 -3.960 10.991 1.00 88.12 219 GLU A CA 1
ATOM 1695 C C . GLU A 1 219 ? -19.282 -2.624 11.573 1.00 88.12 219 GLU A C 1
ATOM 1697 O O . GLU A 1 219 ? -19.570 -1.691 10.815 1.00 88.12 219 GLU A O 1
ATOM 1702 N N . ALA A 1 220 ? -19.367 -2.511 12.902 1.00 89.12 220 ALA A N 1
ATOM 1703 C CA . ALA A 1 220 ? -19.776 -1.289 13.588 1.00 89.12 220 ALA A CA 1
ATOM 1704 C C . ALA A 1 220 ? -18.764 -0.148 13.394 1.00 89.12 220 ALA A C 1
ATOM 1706 O O . ALA A 1 220 ? -19.159 0.941 12.961 1.00 89.12 220 ALA A O 1
ATOM 1707 N N . GLN A 1 221 ? -17.469 -0.401 13.609 1.00 90.00 221 GLN A N 1
ATOM 1708 C CA . GLN A 1 221 ? -16.414 0.597 13.409 1.00 90.00 221 GLN A CA 1
ATOM 1709 C C . GLN A 1 221 ? -16.344 1.070 11.954 1.00 90.00 221 GLN A C 1
ATOM 1711 O O . GLN A 1 221 ? -16.304 2.270 11.696 1.00 90.00 221 GLN A O 1
ATOM 1716 N N . LEU A 1 222 ? -16.448 0.165 10.974 1.00 88.94 222 LEU A N 1
ATOM 1717 C CA . LEU A 1 222 ? -16.487 0.542 9.559 1.00 88.94 222 LEU A CA 1
ATOM 1718 C C . LEU A 1 222 ? -17.702 1.428 9.238 1.00 88.94 222 LEU A C 1
ATOM 1720 O O . LEU A 1 222 ? -17.587 2.362 8.444 1.00 88.94 222 LEU A O 1
ATOM 1724 N N . ARG A 1 223 ? -18.870 1.188 9.852 1.00 90.38 223 ARG A N 1
ATOM 1725 C CA . ARG A 1 223 ? -20.056 2.053 9.676 1.00 90.38 223 ARG A CA 1
ATOM 1726 C C . ARG A 1 223 ? -19.828 3.456 10.227 1.00 90.38 223 ARG A C 1
ATOM 1728 O O . ARG A 1 223 ? -20.265 4.412 9.584 1.00 90.38 223 ARG A O 1
ATOM 1735 N N . ILE A 1 224 ? -19.169 3.577 11.376 1.00 90.75 224 ILE A N 1
ATOM 1736 C CA . ILE A 1 224 ? -18.776 4.867 11.959 1.00 90.75 224 ILE A CA 1
ATOM 1737 C C . ILE A 1 224 ? -17.778 5.555 11.028 1.00 90.75 224 ILE A C 1
ATOM 1739 O O . ILE A 1 224 ? -18.049 6.653 10.544 1.00 90.75 224 ILE A O 1
ATOM 1743 N N . LEU A 1 225 ? -16.709 4.852 10.656 1.00 90.31 225 LEU A N 1
ATOM 1744 C CA . LEU A 1 225 ? -15.671 5.335 9.755 1.00 90.31 225 LEU A CA 1
ATOM 1745 C C . LEU A 1 225 ? -16.242 5.833 8.423 1.00 90.31 225 LEU A C 1
ATOM 1747 O O . LEU A 1 225 ? -15.875 6.902 7.941 1.00 90.31 225 LEU A O 1
ATOM 1751 N N . LYS A 1 226 ? -17.183 5.101 7.820 1.00 90.38 226 LYS A N 1
ATOM 1752 C CA . LYS A 1 226 ? -17.854 5.528 6.587 1.00 90.38 226 LYS A CA 1
ATOM 1753 C C . LYS A 1 226 ? -18.612 6.842 6.782 1.00 90.38 226 LYS A C 1
ATOM 1755 O O . LYS A 1 226 ? -18.517 7.715 5.926 1.00 90.38 226 LYS A O 1
ATOM 1760 N N . LYS A 1 227 ? -19.366 6.994 7.877 1.00 89.75 227 LYS A N 1
ATOM 1761 C CA . LYS A 1 227 ? -20.089 8.245 8.164 1.00 89.75 227 LYS A CA 1
ATOM 1762 C C . LYS A 1 227 ? -19.115 9.399 8.331 1.00 89.75 227 LYS A C 1
ATOM 1764 O O . LYS A 1 227 ? -19.304 10.441 7.715 1.00 89.75 227 LYS A O 1
ATOM 1769 N N . GLU A 1 228 ? -18.062 9.185 9.111 1.00 89.06 228 GLU A N 1
ATOM 1770 C CA . GLU A 1 228 ? -17.056 10.204 9.352 1.00 89.06 228 GLU A CA 1
ATOM 1771 C C . GLU A 1 228 ? -16.378 10.597 8.049 1.00 89.06 228 GLU A C 1
ATOM 1773 O O . GLU A 1 228 ? -16.313 11.784 7.765 1.00 89.06 228 GLU A O 1
ATOM 1778 N N . THR A 1 229 ? -15.897 9.649 7.239 1.00 86.38 229 THR A N 1
ATOM 1779 C CA . THR A 1 229 ? -15.166 9.909 5.978 1.00 86.38 229 THR A CA 1
ATOM 1780 C C . THR A 1 229 ? -16.033 10.528 4.874 1.00 86.38 229 THR A C 1
ATOM 1782 O O . THR A 1 229 ? -15.505 11.204 3.993 1.00 86.38 229 THR A O 1
ATOM 1785 N N . GLN A 1 230 ? -17.358 10.345 4.927 1.00 82.94 230 GLN A N 1
ATOM 1786 C CA . GLN A 1 230 ? -18.306 10.854 3.925 1.00 82.94 230 GLN A CA 1
ATOM 1787 C C . GLN A 1 230 ? -19.042 12.139 4.327 1.00 82.94 230 GLN A C 1
ATOM 1789 O O . GLN A 1 230 ? -19.617 12.783 3.449 1.00 82.94 230 GLN A O 1
ATOM 1794 N N . ALA A 1 231 ? -19.035 12.525 5.605 1.00 64.06 231 ALA A N 1
ATOM 1795 C CA . ALA A 1 231 ? -19.542 13.821 6.042 1.00 64.06 231 ALA A CA 1
ATOM 1796 C C . ALA A 1 231 ? -18.649 14.934 5.458 1.00 64.06 231 ALA A C 1
ATOM 1798 O O . ALA A 1 231 ? -17.481 15.060 5.831 1.00 64.06 231 ALA A O 1
ATOM 1799 N N . LYS A 1 232 ? -19.190 15.663 4.476 1.00 48.84 232 LYS A N 1
ATOM 1800 C CA . LYS A 1 232 ? -18.627 16.895 3.913 1.00 48.84 232 LYS A CA 1
ATOM 1801 C C . LYS A 1 232 ? -19.212 18.094 4.633 1.00 48.84 232 LYS A C 1
ATOM 1803 O O . LYS A 1 232 ? -20.451 18.088 4.808 1.00 48.84 232 LYS A O 1
#